Protein AF-A0A1H0AQG7-F1 (afdb_monomer)

Radius of gyration: 18.98 Å; Cα contacts (8 Å, |Δi|>4): 208; chains: 1; bounding box: 45×36×56 Å

Nearest PDB structures (foldseek):
  4mnd-assembly1_A-2  TM=4.184E-01  e=2.589E-01  Archaeoglobus fulgidus

InterPro domains:
  IPR000462 CDP-alcohol phosphatidyltransferase [PF01066] (101-184)
  IPR043130 CDP-alcohol phosphatidyltransferase, transmembrane domain [G3DSA:1.20.120.1760] (57-211)
  IPR048254 CDP-alcohol phosphatidyltransferase, conserved site [PS00379] (120-142)

Solvent-accessible surface area (backbone atoms only — not comparable to full-atom values): 11653 Å² total; per-residue (Å²): 117,59,64,63,54,49,24,53,47,28,34,51,26,44,75,43,67,70,33,72,71,24,52,52,49,41,54,52,52,52,51,54,46,24,54,49,34,29,66,76,26,55,57,28,48,48,54,54,48,53,53,40,50,49,46,42,59,73,22,68,58,76,46,56,67,58,46,50,53,53,44,52,56,55,48,55,41,42,48,35,42,71,89,52,56,58,68,56,69,36,41,52,49,35,55,48,49,41,46,39,79,45,70,52,86,55,81,58,49,55,55,52,46,53,53,50,54,56,48,26,56,48,46,21,62,75,68,68,64,74,41,66,31,46,59,52,47,42,56,49,21,49,47,53,38,52,43,50,45,31,73,75,72,44,86,50,66,67,59,31,50,50,48,43,47,39,49,49,50,60,51,51,52,40,50,52,53,13,54,75,66,16,32,78,55,80,71,83,80,61,90,85,68,50,61,43,60,56,40,51,52,52,53,37,51,51,47,50,53,53,51,54,52,56,58,60,76,74,110

Mean predicted aligned error: 4.58 Å

Structure (mmCIF, N/CA/C/O backbone):
data_AF-A0A1H0AQG7-F1
#
_entry.id   AF-A0A1H0AQG7-F1
#
loop_
_atom_site.group_PDB
_atom_site.id
_atom_site.type_symbol
_atom_site.label_atom_id
_atom_site.label_alt_id
_atom_site.label_comp_id
_atom_site.label_asym_id
_atom_site.label_entity_id
_atom_site.label_seq_id
_atom_site.pdbx_PDB_ins_code
_atom_site.Cartn_x
_atom_site.Cartn_y
_atom_site.Cartn_z
_atom_site.occupancy
_atom_site.B_iso_or_equiv
_atom_site.auth_seq_id
_atom_site.auth_comp_id
_atom_site.auth_asym_id
_atom_site.auth_atom_id
_atom_site.pdbx_PDB_model_num
ATOM 1 N N . ASP A 1 1 ? -1.814 2.442 21.689 1.00 84.69 1 ASP A N 1
ATOM 2 C CA . ASP A 1 1 ? -1.142 1.383 20.911 1.00 84.69 1 ASP A CA 1
ATOM 3 C C . ASP A 1 1 ? -2.068 0.853 19.802 1.00 84.69 1 ASP A C 1
ATOM 5 O O . ASP A 1 1 ? -3.252 0.627 20.050 1.00 84.69 1 ASP A O 1
ATOM 9 N N . SER A 1 2 ? -1.568 0.734 18.565 1.00 86.81 2 SER A N 1
ATOM 10 C CA . SER A 1 2 ? -2.299 0.188 17.406 1.00 86.81 2 SER A CA 1
ATOM 11 C C . SER A 1 2 ? -2.501 -1.331 17.504 1.00 86.81 2 SER A C 1
ATOM 13 O O . SER A 1 2 ? -3.555 -1.852 17.123 1.00 86.81 2 SER A O 1
ATOM 15 N N . ARG A 1 3 ? -1.526 -2.046 18.078 1.00 90.62 3 ARG A N 1
ATOM 16 C CA . ARG A 1 3 ? -1.562 -3.504 18.220 1.00 90.62 3 ARG A CA 1
ATOM 17 C C . ARG A 1 3 ? -2.624 -3.944 19.215 1.00 90.62 3 ARG A C 1
ATOM 19 O O . ARG A 1 3 ? -3.446 -4.792 18.878 1.00 90.62 3 ARG A O 1
ATOM 26 N N . ALA A 1 4 ? -2.643 -3.340 20.403 1.00 93.00 4 ALA A N 1
ATOM 27 C CA . ALA A 1 4 ? -3.641 -3.631 21.432 1.00 93.00 4 ALA A CA 1
ATOM 28 C C . ALA A 1 4 ? -5.077 -3.483 20.900 1.00 93.00 4 ALA A C 1
ATOM 30 O O . ALA A 1 4 ? -5.890 -4.390 21.045 1.00 93.00 4 ALA A O 1
ATOM 31 N N . ALA A 1 5 ? -5.357 -2.396 20.179 1.00 93.25 5 ALA A N 1
ATOM 32 C CA . ALA A 1 5 ? -6.675 -2.182 19.591 1.00 93.25 5 ALA A CA 1
ATOM 33 C C . ALA A 1 5 ? -7.020 -3.186 18.482 1.00 93.25 5 ALA A C 1
ATOM 35 O O . ALA A 1 5 ? -8.167 -3.598 18.352 1.00 93.25 5 ALA A O 1
ATOM 36 N N . THR A 1 6 ? -6.038 -3.598 17.676 1.00 94.06 6 THR A N 1
ATOM 37 C CA . THR A 1 6 ? -6.254 -4.648 16.669 1.00 94.06 6 THR A CA 1
ATOM 38 C C . THR A 1 6 ? -6.584 -5.982 17.340 1.00 94.06 6 THR A C 1
ATOM 40 O O . THR A 1 6 ? -7.487 -6.686 16.893 1.00 94.06 6 THR A O 1
ATOM 43 N N . ASN A 1 7 ? -5.908 -6.310 18.445 1.00 96.69 7 ASN A N 1
ATOM 44 C CA . ASN A 1 7 ? -6.215 -7.499 19.240 1.00 96.69 7 ASN A CA 1
ATOM 45 C C . ASN A 1 7 ? -7.626 -7.445 19.827 1.00 96.69 7 ASN A C 1
ATOM 47 O O . ASN A 1 7 ? -8.345 -8.428 19.713 1.00 96.69 7 ASN A O 1
ATOM 51 N N . GLU A 1 8 ? -8.042 -6.310 20.389 1.00 97.19 8 GLU A N 1
ATOM 52 C CA . GLU A 1 8 ? -9.396 -6.119 20.926 1.00 97.19 8 GLU A CA 1
ATOM 53 C C . GLU A 1 8 ? -10.473 -6.340 19.850 1.00 97.19 8 GLU A C 1
ATOM 55 O O . GLU A 1 8 ? -11.440 -7.074 20.055 1.00 97.19 8 GLU A O 1
ATOM 60 N N . LEU A 1 9 ? -10.269 -5.782 18.653 1.00 97.06 9 LEU A N 1
ATOM 61 C CA . LEU A 1 9 ? -11.187 -5.953 17.525 1.00 97.06 9 LEU A CA 1
ATOM 62 C C . LEU A 1 9 ? -11.272 -7.415 17.059 1.00 97.06 9 LEU A C 1
ATOM 64 O O . LEU A 1 9 ? -12.365 -7.917 16.787 1.00 97.06 9 LEU A O 1
ATOM 68 N N . LEU A 1 10 ? -10.133 -8.108 16.969 1.00 97.69 10 LEU A N 1
ATOM 69 C CA . LEU A 1 10 ? -10.085 -9.522 16.587 1.00 97.69 10 LEU A CA 1
ATOM 70 C C . LEU A 1 10 ? -10.678 -10.434 17.673 1.00 97.69 10 LEU A C 1
ATOM 72 O O . LEU A 1 10 ? -11.356 -11.408 17.337 1.00 97.69 10 LEU A O 1
ATOM 76 N N . ALA A 1 11 ? -10.479 -10.107 18.951 1.00 97.75 11 ALA A N 1
ATOM 77 C CA . ALA A 1 11 ? -11.072 -10.822 20.074 1.00 97.75 11 ALA A CA 1
ATOM 78 C C . ALA A 1 11 ? -12.600 -10.713 20.028 1.00 97.75 11 ALA A C 1
ATOM 80 O O . ALA A 1 11 ? -13.280 -11.737 20.013 1.00 97.75 11 ALA A O 1
ATOM 81 N N . GLY A 1 12 ? -13.140 -9.504 19.838 1.00 97.44 12 GLY A N 1
ATOM 82 C CA . GLY A 1 12 ? -14.583 -9.294 19.687 1.00 97.44 12 GLY A CA 1
ATOM 83 C C . GLY A 1 12 ? -15.186 -10.003 18.464 1.00 97.44 12 GLY A C 1
ATOM 84 O O . GLY A 1 12 ? -16.331 -10.470 18.505 1.00 97.44 12 GLY A O 1
ATOM 85 N N . LEU A 1 13 ? -14.425 -10.140 17.369 1.00 97.00 13 LEU A N 1
ATOM 86 C CA . LEU A 1 13 ? -14.844 -10.931 16.206 1.00 97.00 13 LEU A CA 1
ATOM 87 C C . LEU A 1 13 ? -14.933 -12.432 16.540 1.00 97.00 13 LEU A C 1
ATOM 89 O O . LEU A 1 13 ? -15.908 -13.090 16.159 1.00 97.00 13 LEU A O 1
ATOM 93 N N . ARG A 1 14 ? -13.947 -12.953 17.281 1.00 97.56 14 ARG A N 1
ATOM 94 C CA . ARG A 1 14 ? -13.893 -14.345 17.750 1.00 97.56 14 ARG A CA 1
ATOM 95 C C . ARG A 1 14 ? -14.989 -14.655 18.774 1.00 97.56 14 ARG A C 1
ATOM 97 O O . ARG A 1 14 ? -15.676 -15.662 18.631 1.00 97.56 14 ARG A O 1
ATOM 104 N N . GLU A 1 15 ? -15.212 -13.787 19.756 1.00 97.56 15 GLU A N 1
ATOM 105 C CA . GLU A 1 15 ? -16.301 -13.901 20.742 1.00 97.56 15 GLU A CA 1
ATOM 106 C C . GLU A 1 15 ? -17.677 -13.917 20.070 1.00 97.56 15 GLU A C 1
ATOM 108 O O . GLU A 1 15 ? -18.552 -14.711 20.412 1.00 97.56 15 GLU A O 1
ATOM 113 N N . GLY A 1 16 ? -17.847 -13.095 19.030 1.00 97.00 16 GLY A N 1
ATOM 114 C CA . GLY A 1 16 ? -19.031 -13.090 18.176 1.00 97.00 16 GLY A CA 1
ATOM 115 C C . GLY A 1 16 ? -19.186 -14.327 17.285 1.00 97.00 16 GLY A C 1
ATOM 116 O O . GLY A 1 16 ? -20.095 -14.347 16.449 1.00 97.00 16 GLY A O 1
ATOM 117 N N . ARG A 1 17 ? -18.310 -15.331 17.434 1.00 96.75 17 ARG A N 1
ATOM 118 C CA . ARG A 1 17 ? -18.251 -16.580 16.665 1.00 96.75 17 ARG A CA 1
ATOM 119 C C . ARG A 1 17 ? -18.346 -16.349 15.158 1.00 96.75 17 ARG A C 1
ATOM 121 O O . ARG A 1 17 ? -19.083 -17.057 14.475 1.00 96.75 17 ARG A O 1
ATOM 128 N N . TRP A 1 18 ? -17.655 -15.326 14.649 1.00 95.56 18 TRP A N 1
ATOM 129 C CA . TRP A 1 18 ? -17.588 -15.008 13.213 1.00 95.56 18 TRP A CA 1
ATOM 130 C C . TRP A 1 18 ? -18.957 -14.783 12.546 1.00 95.56 18 TRP A C 1
ATOM 132 O O . TRP A 1 18 ? -19.074 -14.811 11.322 1.00 95.56 18 TRP A O 1
ATOM 142 N N . ARG A 1 19 ? -20.011 -14.527 13.334 1.00 97.38 19 ARG A N 1
ATOM 143 C CA . ARG A 1 19 ? -21.359 -14.271 12.814 1.00 97.38 19 ARG A CA 1
ATOM 144 C C . ARG A 1 19 ? -21.362 -12.991 11.965 1.00 97.38 19 ARG A C 1
ATOM 146 O O . ARG A 1 19 ? -20.629 -12.054 12.292 1.00 97.38 19 ARG A O 1
ATOM 153 N N . PRO A 1 20 ? -22.252 -12.852 10.963 1.00 98.06 20 PRO A N 1
ATOM 154 C CA . PRO A 1 20 ? -22.327 -11.645 10.128 1.00 98.06 20 PRO A CA 1
ATOM 155 C C . PRO A 1 20 ? -22.449 -10.336 10.928 1.00 98.06 20 PRO A C 1
ATOM 157 O O . PRO A 1 20 ? -21.842 -9.320 10.593 1.00 98.06 20 PRO A O 1
ATOM 160 N N . ARG A 1 21 ? -23.170 -10.360 12.060 1.00 97.94 21 ARG A N 1
ATOM 161 C CA . ARG A 1 21 ? -23.266 -9.211 12.979 1.00 97.94 21 ARG A CA 1
ATOM 162 C C . ARG A 1 21 ? -21.924 -8.844 13.626 1.00 97.94 21 ARG A C 1
ATOM 164 O O . ARG A 1 21 ? -21.669 -7.661 13.842 1.00 97.94 21 ARG A O 1
ATOM 171 N N . ALA A 1 22 ? -21.080 -9.825 13.948 1.00 97.25 22 ALA A N 1
ATOM 172 C CA . ALA A 1 22 ? -19.745 -9.594 14.495 1.00 97.25 22 ALA A CA 1
ATOM 173 C C . ALA A 1 22 ? -18.826 -8.962 13.443 1.00 97.25 22 ALA A C 1
ATOM 175 O O . ALA A 1 22 ? -18.185 -7.960 13.740 1.00 97.25 22 ALA A O 1
ATOM 176 N N . TRP A 1 23 ? -18.874 -9.449 12.199 1.00 97.75 23 TRP A N 1
ATOM 177 C CA . TRP A 1 23 ? -18.183 -8.832 11.063 1.00 97.75 23 TRP A CA 1
ATOM 178 C C . TRP A 1 23 ? -18.608 -7.386 10.827 1.00 97.75 23 TRP A C 1
ATOM 180 O O . TRP A 1 23 ? -17.760 -6.505 10.723 1.00 97.75 23 TRP A O 1
ATOM 190 N N . ARG A 1 24 ? -19.916 -7.103 10.820 1.00 98.12 24 ARG A N 1
ATOM 191 C CA . ARG A 1 24 ? -20.416 -5.728 10.681 1.00 98.12 24 ARG A CA 1
ATOM 192 C C . ARG A 1 24 ? -19.880 -4.815 11.786 1.00 98.12 24 ARG A C 1
ATOM 194 O O . ARG A 1 24 ? -19.440 -3.709 11.493 1.00 98.12 24 ARG A O 1
ATOM 201 N N . ARG A 1 25 ? -19.903 -5.265 13.049 1.00 97.69 25 ARG A N 1
ATOM 202 C CA . ARG A 1 25 ? -19.334 -4.502 14.175 1.00 97.69 25 ARG A CA 1
ATOM 203 C C . ARG A 1 25 ? -17.837 -4.279 13.987 1.00 97.69 25 ARG A C 1
ATOM 205 O O . ARG A 1 25 ? -17.398 -3.141 14.087 1.00 97.69 25 ARG A O 1
ATOM 212 N N . PHE A 1 26 ? -17.089 -5.331 13.660 1.00 96.81 26 PHE A N 1
ATOM 213 C CA . PHE A 1 26 ? -15.658 -5.256 13.381 1.00 96.81 26 PHE A CA 1
ATOM 214 C C . PHE A 1 26 ? -15.353 -4.188 12.322 1.00 96.81 26 PHE A C 1
ATOM 216 O O . PHE A 1 26 ? -14.586 -3.273 12.602 1.00 96.81 26 PHE A O 1
ATOM 223 N N . LEU A 1 27 ? -16.025 -4.235 11.165 1.00 96.81 27 LEU A N 1
ATOM 224 C CA . LEU A 1 27 ? -15.844 -3.274 10.069 1.00 96.81 27 LEU A CA 1
ATOM 225 C C . LEU A 1 27 ? -16.204 -1.836 10.464 1.00 96.81 27 LEU A C 1
ATOM 227 O O . LEU A 1 27 ? -15.504 -0.891 10.099 1.00 96.81 27 LEU A O 1
ATOM 231 N N . LEU A 1 28 ? -17.285 -1.644 11.222 1.00 97.44 28 LEU A N 1
ATOM 232 C CA . LEU A 1 28 ? -17.671 -0.317 11.704 1.00 97.44 28 LEU A CA 1
ATOM 233 C C . LEU A 1 28 ? -16.646 0.239 12.695 1.00 97.44 28 LEU A C 1
ATOM 235 O O . LEU A 1 28 ? -16.284 1.413 12.603 1.00 97.44 28 LEU A O 1
ATOM 239 N N . HIS A 1 29 ? -16.164 -0.580 13.630 1.00 97.12 29 HIS A N 1
ATOM 240 C CA . HIS A 1 29 ? -15.186 -0.150 14.625 1.00 97.12 29 HIS A CA 1
ATOM 241 C C . HIS A 1 29 ? -13.813 0.120 14.006 1.00 97.12 29 HIS A C 1
ATOM 243 O O . HIS A 1 29 ? -13.220 1.152 14.323 1.00 97.12 29 HIS A O 1
ATOM 249 N N . THR A 1 30 ? -13.332 -0.727 13.088 1.00 95.25 30 THR A N 1
ATOM 250 C CA . THR A 1 30 ? -12.081 -0.475 12.352 1.00 95.25 30 THR A CA 1
ATOM 251 C C . THR A 1 30 ? -12.180 0.814 11.544 1.00 95.25 30 THR A C 1
ATOM 253 O O . THR A 1 30 ? -11.320 1.679 11.681 1.00 95.25 30 THR A O 1
ATOM 256 N N . THR A 1 31 ? -13.269 1.010 10.793 1.00 94.88 31 THR A N 1
ATOM 257 C CA . THR A 1 31 ? -13.481 2.219 9.978 1.00 94.88 31 THR A CA 1
ATOM 258 C C . THR A 1 31 ? -13.534 3.479 10.840 1.00 94.88 31 THR A C 1
ATOM 260 O O . THR A 1 31 ? -12.802 4.436 10.586 1.00 94.88 31 THR A O 1
ATOM 263 N N . ARG A 1 32 ? -14.355 3.486 11.901 1.00 96.62 32 ARG A N 1
ATOM 264 C CA . ARG A 1 32 ? -14.450 4.623 12.834 1.00 96.62 32 ARG A CA 1
ATOM 265 C C . ARG A 1 32 ? -13.101 4.937 13.466 1.00 96.62 32 ARG A C 1
ATOM 267 O O . ARG A 1 32 ? -12.735 6.106 13.569 1.00 96.62 32 ARG A O 1
ATOM 274 N N . ARG A 1 33 ? -12.348 3.905 13.852 1.00 95.19 33 ARG A N 1
ATOM 275 C CA . ARG A 1 33 ? -11.009 4.064 14.414 1.00 95.19 33 ARG A CA 1
ATOM 276 C C . ARG A 1 33 ? -10.045 4.666 13.397 1.00 95.19 33 ARG A C 1
ATOM 278 O O . ARG A 1 33 ? -9.376 5.629 13.750 1.00 95.19 33 ARG A O 1
ATOM 285 N N . SER A 1 34 ? -9.985 4.165 12.164 1.00 93.75 34 SER A N 1
ATOM 286 C CA . SER A 1 34 ? -9.127 4.731 11.113 1.00 93.75 34 SER A CA 1
ATOM 287 C C . SER A 1 34 ? -9.455 6.202 10.850 1.00 93.75 34 SER A C 1
ATOM 289 O O . SER A 1 34 ? -8.547 7.029 10.831 1.00 93.75 34 SER A O 1
ATOM 291 N N . VAL A 1 35 ? -10.742 6.560 10.760 1.00 95.56 35 VAL A N 1
ATOM 292 C CA . VAL A 1 35 ? -11.180 7.961 10.609 1.00 95.56 35 VAL A CA 1
ATOM 293 C C . VAL A 1 35 ? -10.745 8.813 11.802 1.00 95.56 35 VAL A C 1
ATOM 295 O O . VAL A 1 35 ? -10.202 9.901 11.623 1.00 95.56 35 VAL A O 1
ATOM 298 N N . HIS A 1 36 ? -10.947 8.326 13.026 1.00 95.44 36 HIS A N 1
ATOM 299 C CA . HIS A 1 36 ? -10.529 9.038 14.229 1.00 95.44 36 HIS A CA 1
ATOM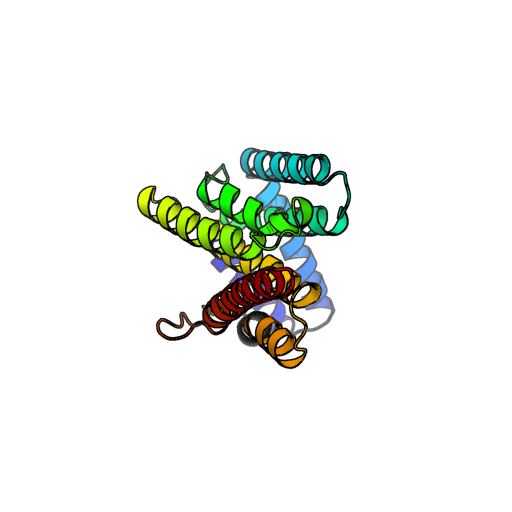 300 C C . HIS A 1 36 ? -9.004 9.233 14.276 1.00 95.44 36 HIS A C 1
ATOM 302 O O . HIS A 1 36 ? -8.532 10.339 14.521 1.00 95.44 36 HIS A O 1
ATOM 308 N N . GLN A 1 37 ? -8.222 8.197 13.961 1.00 94.38 37 GLN A N 1
ATOM 309 C CA . GLN A 1 37 ? -6.759 8.269 13.933 1.00 94.38 37 GLN A CA 1
ATOM 310 C C . GLN A 1 37 ? -6.226 9.211 12.847 1.00 94.38 37 GLN A C 1
ATOM 312 O O . GLN A 1 37 ? -5.215 9.876 13.080 1.00 94.38 37 GLN A O 1
ATOM 317 N N . ALA A 1 38 ? -6.902 9.297 11.698 1.00 94.06 38 ALA A N 1
ATOM 318 C CA . ALA A 1 38 ? -6.590 10.273 10.660 1.00 94.06 38 ALA A CA 1
ATOM 319 C C . ALA A 1 38 ? -6.868 11.709 11.136 1.00 94.06 38 ALA A C 1
ATOM 321 O O . ALA A 1 38 ? -6.028 12.589 10.960 1.00 94.06 38 ALA A O 1
ATOM 322 N N . ARG A 1 39 ? -7.997 11.941 11.822 1.00 95.50 39 ARG A N 1
ATOM 323 C CA . ARG A 1 39 ? -8.345 13.253 12.403 1.00 95.50 39 ARG A CA 1
ATOM 324 C C . ARG A 1 39 ? -7.365 13.713 13.481 1.00 95.50 39 ARG A C 1
ATOM 326 O O . ARG A 1 39 ? -7.081 14.900 13.564 1.00 95.50 39 ARG A O 1
ATOM 333 N N . LEU A 1 40 ? -6.817 12.789 14.271 1.00 95.19 40 LEU A N 1
ATOM 334 C CA . LEU A 1 40 ? -5.779 13.094 15.265 1.00 95.19 40 LEU A CA 1
ATOM 335 C C . LEU A 1 40 ? -4.423 13.469 14.640 1.00 95.19 40 LEU A C 1
ATOM 337 O O . LEU A 1 40 ? -3.534 13.937 15.348 1.00 95.19 40 LEU A O 1
ATOM 341 N N . ARG A 1 41 ? -4.237 13.260 13.329 1.00 95.50 41 ARG A N 1
ATOM 342 C CA . ARG A 1 41 ? -2.981 13.525 12.609 1.00 95.50 41 ARG A CA 1
ATOM 343 C C . ARG A 1 41 ? -3.225 14.400 11.378 1.00 95.50 41 ARG A C 1
ATOM 345 O O . ARG A 1 41 ? -2.927 13.976 10.260 1.00 95.50 41 ARG A O 1
ATOM 352 N N . PRO A 1 42 ? -3.729 15.635 11.563 1.00 96.88 42 PRO A N 1
ATOM 353 C CA . PRO A 1 42 ? -4.115 16.497 10.448 1.00 96.88 42 PRO A CA 1
ATOM 354 C C . PRO A 1 42 ? -2.932 16.812 9.526 1.00 96.88 42 PRO A C 1
ATOM 356 O O . PRO A 1 42 ? -3.096 16.833 8.311 1.00 96.88 42 PRO A O 1
ATOM 359 N N . ARG A 1 43 ? -1.724 16.975 10.087 1.00 97.38 43 ARG A N 1
ATOM 360 C CA . ARG A 1 43 ? -0.507 17.225 9.306 1.00 97.38 43 ARG A CA 1
ATOM 361 C C . ARG A 1 43 ? -0.142 16.041 8.406 1.00 97.38 43 ARG A C 1
ATOM 363 O O . ARG A 1 43 ? -0.017 16.234 7.205 1.00 97.38 43 ARG A O 1
ATOM 370 N N . ALA A 1 44 ? -0.024 14.827 8.944 1.00 96.44 44 ALA A N 1
ATOM 371 C CA . ALA A 1 44 ? 0.259 13.646 8.125 1.00 96.44 44 ALA A CA 1
ATOM 372 C C . ALA A 1 44 ? -0.841 13.385 7.079 1.00 96.44 44 ALA A C 1
ATOM 374 O O . ALA A 1 44 ? -0.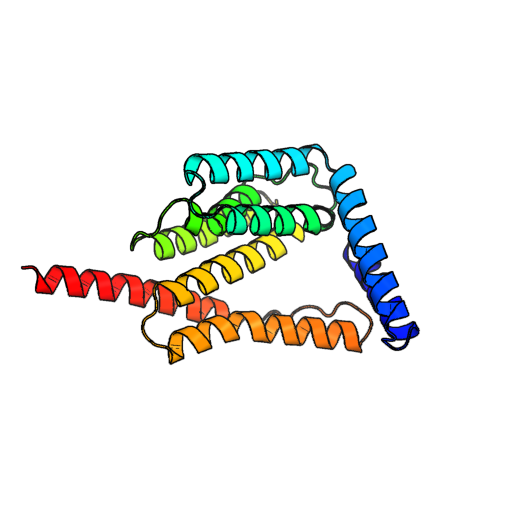536 13.044 5.940 1.00 96.44 44 ALA A O 1
ATOM 375 N N . LEU A 1 45 ? -2.117 13.593 7.429 1.00 97.38 45 LEU A N 1
ATOM 376 C CA . LEU A 1 45 ? -3.227 13.493 6.478 1.00 97.38 45 LEU A CA 1
ATOM 377 C C . LEU A 1 45 ? -3.092 14.507 5.330 1.00 97.38 45 LEU A C 1
ATOM 379 O O . LEU A 1 45 ? -3.290 14.141 4.169 1.00 97.38 45 LEU A O 1
ATOM 383 N N . ALA A 1 46 ? -2.732 15.755 5.640 1.00 97.50 46 ALA A N 1
ATOM 384 C CA . ALA A 1 46 ? -2.469 16.785 4.640 1.00 97.50 46 ALA A CA 1
ATOM 385 C C . ALA A 1 46 ? -1.276 16.410 3.750 1.00 97.50 46 ALA A C 1
ATOM 387 O O . ALA A 1 46 ? -1.403 16.458 2.531 1.00 97.50 46 ALA A O 1
ATOM 388 N N . GLU A 1 47 ? -0.162 15.953 4.331 1.00 97.56 47 GLU A N 1
ATOM 389 C CA . GLU A 1 47 ? 1.025 15.498 3.591 1.00 97.56 47 GLU A CA 1
ATOM 390 C C . GLU A 1 47 ? 0.686 14.346 2.622 1.00 97.56 47 GLU A C 1
ATOM 392 O O . GLU A 1 47 ? 1.016 14.430 1.438 1.00 97.56 47 GLU A O 1
ATOM 397 N N . ILE A 1 48 ? -0.044 13.311 3.073 1.00 96.69 48 ILE A N 1
ATOM 398 C CA . ILE A 1 48 ? -0.511 12.208 2.206 1.00 96.69 48 ILE A CA 1
ATOM 399 C C . ILE A 1 48 ? -1.397 12.746 1.081 1.00 96.69 48 ILE A C 1
ATOM 401 O O . ILE A 1 48 ? -1.262 12.327 -0.069 1.00 96.69 48 ILE A O 1
ATOM 405 N N . THR A 1 49 ? -2.329 13.639 1.408 1.00 97.38 49 THR A N 1
ATOM 406 C CA . THR A 1 49 ? -3.308 14.153 0.445 1.00 97.38 49 THR A CA 1
ATOM 407 C C . THR A 1 49 ? -2.626 14.992 -0.626 1.00 97.38 49 THR A C 1
ATOM 409 O O . THR A 1 49 ? -2.820 14.723 -1.808 1.00 97.38 49 THR A O 1
ATOM 412 N N . VAL A 1 50 ? -1.765 15.937 -0.237 1.00 97.44 50 VAL A N 1
ATOM 413 C CA . VAL A 1 50 ? -0.972 16.751 -1.168 1.00 97.44 50 VAL A CA 1
ATOM 414 C C . VAL A 1 50 ? -0.126 15.859 -2.070 1.00 97.44 50 VAL A C 1
ATOM 416 O O . VAL A 1 50 ? -0.156 16.026 -3.286 1.00 97.44 50 VAL A O 1
ATOM 419 N N . LEU A 1 51 ? 0.558 14.860 -1.506 1.00 96.12 51 LEU A N 1
ATOM 420 C CA . LEU A 1 51 ? 1.373 13.928 -2.282 1.00 96.12 51 LEU A CA 1
ATOM 421 C C . LEU A 1 51 ? 0.552 13.193 -3.359 1.00 96.12 51 LEU A C 1
ATOM 423 O O . LEU A 1 51 ? 0.966 13.112 -4.514 1.00 96.12 51 LEU A O 1
ATOM 427 N N . HIS A 1 52 ? -0.640 12.698 -3.018 1.00 95.75 52 HIS A N 1
ATOM 428 C CA . HIS A 1 52 ? -1.495 12.000 -3.983 1.00 95.75 52 HIS A CA 1
ATOM 429 C C . HIS A 1 52 ? -2.145 12.946 -5.000 1.00 95.75 52 HIS A C 1
ATOM 431 O O . HIS A 1 52 ? -2.325 12.551 -6.152 1.00 95.75 52 HIS A O 1
ATOM 437 N N . LEU A 1 53 ? -2.442 14.195 -4.631 1.00 95.62 53 LEU A N 1
ATOM 438 C CA . LEU A 1 53 ? -2.878 15.221 -5.583 1.00 95.62 53 LEU A CA 1
ATOM 439 C C . LEU A 1 53 ? -1.777 15.537 -6.603 1.00 95.62 53 LEU A C 1
ATOM 441 O O . LEU A 1 53 ? -2.061 15.611 -7.798 1.00 95.62 53 LEU A O 1
ATOM 445 N N . VAL A 1 54 ? -0.518 15.630 -6.160 1.00 95.31 54 VAL A N 1
ATOM 446 C CA . VAL A 1 54 ? 0.640 15.774 -7.055 1.00 95.31 54 VAL A CA 1
ATOM 447 C C . VAL A 1 54 ? 0.730 14.587 -8.015 1.00 95.31 54 VAL A C 1
ATOM 449 O O . VAL A 1 54 ? 0.889 14.800 -9.214 1.00 95.31 54 VAL A O 1
ATOM 452 N N . PHE A 1 55 ? 0.552 13.344 -7.547 1.00 93.56 55 PHE A N 1
ATOM 453 C CA . PHE A 1 55 ? 0.530 12.179 -8.445 1.00 93.56 55 PHE A CA 1
ATOM 454 C C . PHE A 1 55 ? -0.645 12.182 -9.420 1.00 93.56 55 PHE A C 1
ATOM 456 O O . PHE A 1 55 ? -0.461 11.817 -10.582 1.00 93.56 55 PHE A O 1
ATOM 463 N N . ALA A 1 56 ? -1.833 12.599 -8.983 1.00 91.94 56 ALA A N 1
ATOM 464 C CA . ALA A 1 56 ? -2.995 12.713 -9.858 1.00 91.94 56 ALA A CA 1
ATOM 465 C C . ALA A 1 56 ? -2.746 13.728 -10.989 1.00 91.94 56 ALA A C 1
ATOM 467 O O . ALA A 1 56 ? -3.015 13.422 -12.155 1.00 91.94 56 ALA A O 1
ATOM 468 N N . ALA A 1 57 ? -2.175 14.890 -10.651 1.00 92.75 57 ALA A N 1
ATOM 469 C CA . ALA A 1 57 ? -1.835 15.946 -11.600 1.00 92.75 57 ALA A CA 1
ATOM 470 C C . ALA A 1 57 ? -0.690 15.532 -12.543 1.00 92.75 57 ALA A C 1
ATOM 472 O O . ALA A 1 57 ? -0.834 15.597 -13.765 1.00 92.75 57 ALA A O 1
ATOM 473 N N . ALA A 1 58 ? 0.425 15.036 -11.998 1.00 91.62 58 ALA A N 1
ATOM 474 C CA . ALA A 1 58 ? 1.596 14.621 -12.773 1.00 91.62 58 ALA A CA 1
ATOM 475 C C . ALA A 1 58 ? 1.291 13.434 -13.700 1.00 91.62 58 ALA A C 1
ATOM 477 O O . ALA A 1 58 ? 1.722 13.408 -14.853 1.00 91.62 58 ALA A O 1
ATOM 478 N N . GLY A 1 59 ? 0.483 12.479 -13.232 1.00 86.62 59 GLY A N 1
ATOM 479 C CA . GLY A 1 59 ? 0.007 11.350 -14.028 1.00 86.62 59 GLY A CA 1
ATOM 480 C C . GLY A 1 59 ? -1.047 11.722 -15.075 1.00 86.62 59 GLY A C 1
ATOM 481 O O . GLY A 1 59 ? -1.532 10.827 -15.771 1.00 86.62 59 GLY A O 1
ATOM 482 N N . ARG A 1 60 ? -1.427 13.007 -15.187 1.00 85.19 60 ARG A N 1
ATOM 483 C CA . ARG A 1 60 ? -2.475 13.532 -16.082 1.00 85.19 60 ARG A CA 1
ATOM 484 C C . ARG A 1 60 ? -3.755 12.691 -16.038 1.00 85.19 60 ARG A C 1
ATOM 486 O O . ARG A 1 60 ? -4.312 12.354 -17.078 1.00 85.19 60 ARG A O 1
ATOM 493 N N . HIS A 1 61 ? -4.161 12.264 -14.842 1.00 72.12 61 HIS A N 1
ATOM 494 C CA . HIS A 1 61 ? -5.329 11.402 -14.619 1.00 72.12 61 HIS A CA 1
ATOM 495 C C . HIS A 1 61 ? -5.343 10.075 -15.398 1.00 72.12 61 HIS A C 1
ATOM 497 O O . HIS A 1 61 ? -6.400 9.471 -15.540 1.00 72.12 61 HIS A O 1
ATOM 503 N N . LYS A 1 62 ? -4.200 9.552 -15.867 1.00 80.19 62 LYS A N 1
ATOM 504 C CA . LYS A 1 62 ? -4.168 8.273 -16.605 1.00 80.19 62 LYS A CA 1
ATOM 505 C C . LYS A 1 62 ? -4.685 7.091 -15.781 1.00 80.19 62 LYS A C 1
ATOM 507 O O . LYS A 1 62 ? -5.114 6.090 -16.347 1.00 80.19 62 LYS A O 1
ATOM 512 N N . ARG A 1 63 ? -4.575 7.166 -14.448 1.00 85.75 63 ARG A N 1
ATOM 513 C CA . ARG A 1 63 ? -4.890 6.070 -13.513 1.00 85.75 63 ARG A CA 1
ATOM 514 C C . ARG A 1 63 ? -5.498 6.584 -12.204 1.00 85.75 63 ARG A C 1
ATOM 516 O O . ARG A 1 63 ? -4.908 6.384 -11.142 1.00 85.75 63 ARG A O 1
ATOM 523 N N . PRO A 1 64 ? -6.675 7.229 -12.251 1.00 88.00 64 PRO A N 1
ATOM 524 C CA . PRO A 1 64 ? -7.244 7.895 -11.083 1.00 88.00 64 PRO A CA 1
ATOM 525 C C . PRO A 1 64 ? -7.579 6.885 -9.980 1.00 88.00 64 PRO A C 1
ATOM 527 O O . PRO A 1 64 ? -7.314 7.134 -8.809 1.00 88.00 64 PRO A O 1
ATOM 530 N N . VAL A 1 65 ? -8.056 5.695 -10.363 1.00 90.88 65 VAL A N 1
ATOM 531 C CA . VAL A 1 65 ? -8.368 4.605 -9.430 1.00 90.88 65 VAL A CA 1
ATOM 532 C C . VAL A 1 65 ? -7.130 4.158 -8.647 1.00 90.88 65 VAL A C 1
ATOM 534 O O . VAL A 1 65 ? -7.227 3.942 -7.445 1.00 90.88 65 VAL A O 1
ATOM 537 N N . TRP A 1 66 ? -5.953 4.073 -9.283 1.00 90.56 66 TRP A N 1
ATOM 538 C CA . TRP A 1 66 ? -4.712 3.686 -8.598 1.00 90.56 66 TRP A CA 1
ATOM 539 C C . TRP A 1 66 ? -4.329 4.695 -7.518 1.00 90.56 66 TRP A C 1
ATOM 541 O O . TRP A 1 66 ? -4.064 4.319 -6.379 1.00 90.56 66 TRP A O 1
ATOM 551 N N . THR A 1 67 ? -4.348 5.983 -7.867 1.00 91.69 67 THR A N 1
ATOM 552 C CA . THR A 1 67 ? -4.028 7.063 -6.931 1.00 91.69 67 THR A CA 1
ATOM 553 C C . THR A 1 67 ? -5.018 7.105 -5.770 1.00 91.69 67 THR A C 1
ATOM 555 O O . THR A 1 67 ? -4.596 7.251 -4.627 1.00 91.69 67 THR A O 1
ATOM 558 N N . VAL A 1 68 ? -6.316 6.910 -6.032 1.00 93.56 68 VAL A N 1
ATOM 559 C CA . VAL A 1 68 ? -7.344 6.849 -4.980 1.00 93.56 68 VAL A CA 1
ATOM 560 C C . VAL A 1 68 ? -7.127 5.648 -4.062 1.00 93.56 68 VAL A C 1
ATOM 562 O O . VAL A 1 68 ? -7.143 5.814 -2.846 1.00 93.56 68 VAL A O 1
ATOM 565 N N . LEU A 1 69 ? -6.874 4.453 -4.605 1.00 92.12 69 LEU A N 1
ATOM 566 C CA . LEU A 1 69 ? -6.620 3.259 -3.792 1.00 92.12 69 LEU A CA 1
ATOM 567 C C . LEU A 1 69 ? -5.348 3.404 -2.948 1.00 92.12 69 LEU A C 1
ATOM 569 O O . LEU A 1 69 ? -5.372 3.095 -1.758 1.00 92.12 69 LEU A O 1
ATOM 573 N N . SER A 1 70 ? -4.266 3.929 -3.531 1.00 93.19 70 SER A N 1
ATOM 574 C CA . SER A 1 70 ? -3.031 4.248 -2.804 1.00 93.19 70 SER A CA 1
ATOM 575 C C . SER A 1 70 ? -3.291 5.253 -1.677 1.00 93.19 70 SER A C 1
ATOM 577 O O . SER A 1 70 ? -2.851 5.042 -0.546 1.00 93.19 70 SER A O 1
ATOM 579 N N . TRP A 1 71 ? -4.061 6.311 -1.951 1.00 95.75 71 TRP A N 1
ATOM 580 C CA . TRP A 1 71 ? -4.426 7.316 -0.953 1.00 95.75 71 TRP A CA 1
ATOM 581 C C . TRP A 1 71 ? -5.255 6.705 0.181 1.00 95.75 71 TRP A C 1
ATOM 583 O O . TRP A 1 71 ? -4.934 6.903 1.353 1.00 95.75 71 TRP A O 1
ATOM 593 N N . MET A 1 72 ? -6.275 5.905 -0.146 1.00 95.00 72 MET A N 1
ATOM 594 C CA . MET A 1 72 ? -7.112 5.223 0.845 1.00 95.00 72 MET A CA 1
ATOM 595 C C . MET A 1 72 ? -6.283 4.292 1.732 1.00 95.00 72 MET A C 1
ATOM 597 O O . MET A 1 72 ? -6.449 4.302 2.954 1.00 95.00 72 MET A O 1
ATOM 601 N N . LEU A 1 73 ? -5.369 3.513 1.146 1.00 92.75 73 LEU A N 1
ATOM 602 C CA . LEU A 1 73 ? -4.463 2.646 1.899 1.00 92.75 73 LEU A CA 1
ATOM 603 C C . LEU A 1 73 ? -3.570 3.461 2.839 1.00 92.75 73 LEU A C 1
ATOM 605 O O . LEU A 1 73 ? -3.487 3.132 4.018 1.00 92.75 73 LEU A O 1
ATOM 609 N N . ALA A 1 74 ? -2.969 4.554 2.373 1.00 94.50 74 ALA A N 1
ATOM 610 C CA . ALA A 1 74 ? -2.119 5.398 3.210 1.00 94.50 74 ALA A CA 1
ATOM 611 C C . ALA A 1 74 ? -2.905 6.035 4.378 1.00 94.50 74 ALA A C 1
ATOM 613 O O . ALA A 1 74 ? -2.506 5.935 5.540 1.00 94.50 74 ALA A O 1
ATOM 614 N N . VAL A 1 75 ? -4.074 6.628 4.102 1.00 96.12 75 VAL A N 1
ATOM 615 C CA . VAL A 1 75 ? -4.894 7.315 5.117 1.00 96.12 75 VAL A CA 1
ATOM 616 C C . VAL A 1 75 ? -5.450 6.351 6.166 1.00 96.12 75 VAL A C 1
ATOM 618 O O . VAL A 1 75 ? -5.427 6.657 7.359 1.00 96.12 75 VAL A O 1
ATOM 621 N N . THR A 1 76 ? -5.919 5.169 5.759 1.00 94.00 76 THR A N 1
A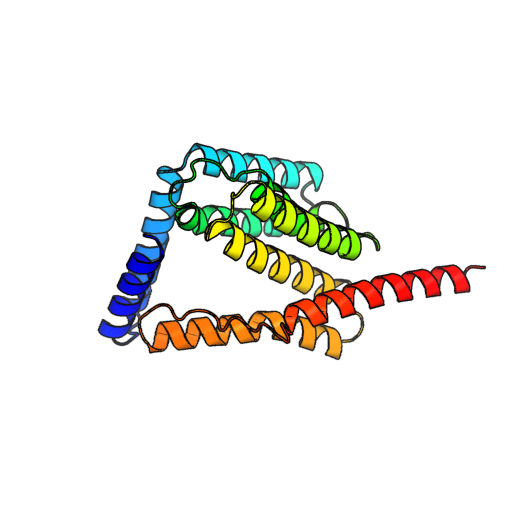TOM 622 C CA . THR A 1 76 ? -6.500 4.178 6.689 1.00 94.00 76 THR A CA 1
ATOM 623 C C . THR A 1 76 ? -5.489 3.625 7.694 1.00 94.00 76 THR A C 1
ATOM 625 O O . THR A 1 76 ? -5.888 3.181 8.775 1.00 94.00 76 THR A O 1
ATOM 628 N N . HIS A 1 77 ? -4.196 3.726 7.379 1.00 93.56 77 HIS A N 1
ATOM 629 C CA . HIS A 1 77 ? -3.083 3.235 8.183 1.00 93.56 77 HIS A CA 1
ATOM 630 C C . HIS A 1 77 ? -2.426 4.303 9.071 1.00 93.56 77 HIS A C 1
ATOM 632 O O . HIS A 1 77 ? -1.569 3.955 9.881 1.00 93.56 77 HIS A O 1
ATOM 638 N N . LEU A 1 78 ? -2.860 5.572 9.024 1.00 94.44 78 LEU A N 1
ATOM 639 C CA . LEU A 1 78 ? -2.289 6.676 9.822 1.00 94.44 78 LEU A CA 1
ATOM 640 C C . LEU A 1 78 ? -2.212 6.400 11.335 1.00 94.44 78 LEU A C 1
ATOM 642 O O . LEU A 1 78 ? -1.355 6.952 12.022 1.00 94.44 78 LEU A O 1
ATOM 646 N N . GLY A 1 79 ? -3.064 5.520 11.870 1.00 91.19 79 GLY A N 1
ATOM 647 C CA . GLY A 1 79 ? -2.995 5.086 13.271 1.00 91.19 79 GLY A CA 1
ATOM 648 C C . GLY A 1 79 ? -1.681 4.397 13.665 1.00 91.19 79 GLY A C 1
ATOM 649 O O . GLY A 1 79 ? -1.363 4.343 14.851 1.00 91.19 79 GLY A O 1
ATOM 650 N N . MET A 1 80 ? -0.904 3.911 12.693 1.00 93.00 80 MET A N 1
ATOM 651 C CA . MET A 1 80 ? 0.395 3.261 12.900 1.00 93.00 80 MET A CA 1
ATOM 652 C C . MET A 1 80 ? 1.580 4.233 12.927 1.00 93.00 80 MET A C 1
ATOM 654 O O . MET A 1 80 ? 2.711 3.796 13.125 1.00 93.00 80 MET A O 1
ATOM 658 N N . LEU A 1 81 ? 1.352 5.539 12.737 1.00 91.50 81 LEU A N 1
ATOM 659 C CA . LEU A 1 81 ? 2.399 6.552 12.933 1.00 91.50 81 LEU A CA 1
ATOM 660 C C . LEU A 1 81 ? 2.768 6.723 14.414 1.00 91.50 81 LEU A C 1
ATOM 662 O O . LEU A 1 81 ? 3.777 7.351 14.730 1.00 91.50 81 LEU A O 1
ATOM 666 N N . GLU A 1 82 ? 1.963 6.157 15.320 1.00 89.44 82 GLU A N 1
ATOM 667 C CA . GLU A 1 82 ? 2.155 6.235 16.768 1.00 89.44 82 GLU A CA 1
ATOM 668 C C . GLU A 1 82 ? 2.290 7.696 17.220 1.00 89.44 82 GLU A C 1
ATOM 670 O O . GLU A 1 82 ? 1.321 8.451 17.102 1.00 89.44 82 GLU A O 1
ATOM 675 N N . HIS A 1 83 ? 3.468 8.095 17.699 1.00 89.81 83 HIS A N 1
ATOM 676 C CA . HIS A 1 83 ? 3.765 9.434 18.208 1.00 89.81 83 HIS A CA 1
ATOM 677 C C . HIS A 1 83 ? 4.129 10.445 17.105 1.00 89.81 83 HIS A C 1
ATOM 679 O O . HIS A 1 83 ? 4.180 11.648 17.362 1.00 89.81 83 HIS A O 1
ATOM 685 N N . HIS A 1 84 ? 4.354 9.990 15.869 1.00 90.38 84 HIS A N 1
ATOM 686 C CA . HIS A 1 84 ? 4.758 10.851 14.761 1.00 90.38 84 HIS A CA 1
ATOM 687 C C . HIS A 1 84 ? 3.564 11.645 14.215 1.00 90.38 84 HIS A C 1
ATOM 689 O O . HIS A 1 84 ? 2.480 11.107 13.968 1.00 90.38 84 HIS A O 1
ATOM 695 N N . ARG A 1 85 ? 3.773 12.954 14.019 1.00 92.69 85 ARG A N 1
ATOM 696 C CA . ARG A 1 85 ? 2.761 13.889 13.489 1.00 92.69 85 ARG A CA 1
ATOM 697 C C . ARG A 1 85 ? 2.867 14.117 11.979 1.00 92.69 85 ARG A C 1
ATOM 699 O O . ARG A 1 85 ? 1.929 14.652 11.391 1.00 92.69 85 ARG A O 1
ATOM 706 N N . SER A 1 86 ? 3.987 13.734 11.376 1.00 94.06 86 SER A N 1
ATOM 707 C CA . SER A 1 86 ? 4.275 13.822 9.942 1.00 94.06 86 SER A CA 1
ATOM 708 C C . SER A 1 86 ? 4.658 12.448 9.397 1.00 94.06 86 SER A C 1
ATOM 710 O O . SER A 1 86 ? 4.978 11.532 10.159 1.00 94.06 86 SER A O 1
ATOM 712 N N . LEU A 1 87 ? 4.625 12.305 8.074 1.00 91.31 87 LEU A N 1
ATOM 713 C CA . LEU A 1 87 ? 5.087 11.104 7.387 1.00 91.31 87 LEU A CA 1
ATOM 714 C C . LEU A 1 87 ? 6.597 10.918 7.543 1.00 91.31 87 LEU A C 1
ATOM 716 O O . LEU A 1 87 ? 7.059 9.805 7.760 1.00 91.31 87 LEU A O 1
ATOM 720 N N . GLY A 1 88 ? 7.368 11.999 7.431 1.00 92.94 88 GLY A N 1
ATOM 721 C CA . GLY A 1 88 ? 8.822 11.915 7.305 1.00 92.94 88 GLY A CA 1
ATOM 722 C C . GLY A 1 88 ? 9.270 11.458 5.910 1.00 92.94 88 GLY A C 1
ATOM 723 O O . GLY A 1 88 ? 8.491 10.936 5.111 1.00 92.94 88 GLY A O 1
ATOM 724 N N . LEU A 1 89 ? 10.550 11.684 5.607 1.00 93.19 89 LEU A N 1
ATOM 725 C CA . LEU A 1 89 ? 11.089 11.535 4.252 1.00 93.19 89 LEU A CA 1
ATOM 726 C C . LEU A 1 89 ? 11.036 10.089 3.736 1.00 93.19 89 LEU A C 1
ATOM 728 O O . LEU A 1 89 ? 10.671 9.875 2.584 1.00 93.19 89 LEU A O 1
ATOM 732 N N . ALA A 1 90 ? 11.348 9.106 4.588 1.00 90.00 90 ALA A N 1
ATOM 733 C CA . ALA A 1 90 ? 11.325 7.694 4.204 1.00 90.00 90 ALA A CA 1
ATOM 734 C C . ALA A 1 90 ? 9.935 7.277 3.689 1.00 90.00 90 ALA A C 1
ATOM 736 O O . ALA A 1 90 ? 9.815 6.777 2.578 1.00 90.00 90 ALA A O 1
ATOM 737 N N . ASN A 1 91 ? 8.873 7.618 4.425 1.00 93.31 91 ASN A N 1
ATOM 738 C CA . ASN A 1 91 ? 7.499 7.303 4.027 1.00 93.31 91 ASN A CA 1
ATOM 739 C C . ASN A 1 91 ? 7.065 8.023 2.742 1.00 93.31 91 ASN A C 1
ATOM 741 O O . ASN A 1 91 ? 6.295 7.469 1.960 1.00 93.31 91 ASN A O 1
ATOM 745 N N . VAL A 1 92 ? 7.552 9.244 2.497 1.00 94.00 92 VAL A N 1
ATOM 746 C CA . VAL A 1 92 ? 7.298 9.950 1.230 1.00 94.00 92 VAL A CA 1
ATOM 747 C C . VAL A 1 92 ? 7.934 9.200 0.058 1.00 94.00 92 VAL A C 1
ATOM 749 O O . VAL A 1 92 ? 7.279 9.027 -0.970 1.00 94.00 92 VAL A O 1
ATOM 752 N N . ILE A 1 93 ? 9.168 8.710 0.207 1.00 92.50 93 ILE A N 1
ATOM 753 C CA . ILE A 1 93 ? 9.849 7.912 -0.826 1.00 92.50 93 ILE A CA 1
ATOM 754 C C . ILE A 1 93 ? 9.080 6.612 -1.087 1.00 92.50 93 ILE A C 1
ATOM 756 O O . ILE A 1 93 ? 8.761 6.316 -2.239 1.00 92.50 93 ILE A O 1
ATOM 760 N N . THR A 1 94 ? 8.690 5.896 -0.034 1.00 92.00 94 THR A N 1
ATOM 761 C CA . THR A 1 94 ? 7.900 4.663 -0.133 1.00 92.00 94 THR A CA 1
ATOM 762 C C . THR A 1 94 ? 6.565 4.882 -0.862 1.00 92.00 94 THR A C 1
ATOM 764 O O . THR A 1 94 ? 6.229 4.163 -1.806 1.00 92.00 94 THR A O 1
ATOM 767 N N . LEU A 1 95 ? 5.804 5.919 -0.490 1.00 93.25 95 LEU A N 1
ATOM 768 C CA . LEU A 1 95 ? 4.533 6.256 -1.147 1.00 93.25 95 LEU A CA 1
ATOM 769 C C . LEU A 1 95 ? 4.731 6.721 -2.596 1.00 93.25 95 LEU A C 1
ATOM 771 O O . LEU A 1 95 ? 3.882 6.465 -3.454 1.00 93.25 95 LEU A O 1
ATOM 775 N N . THR A 1 96 ? 5.860 7.369 -2.889 1.00 92.50 96 THR A N 1
ATOM 776 C CA . THR A 1 96 ? 6.237 7.742 -4.256 1.00 92.50 96 THR A CA 1
ATOM 777 C C . THR A 1 96 ? 6.501 6.512 -5.107 1.00 92.50 96 THR A C 1
ATOM 779 O O . THR A 1 96 ? 5.967 6.405 -6.212 1.00 92.50 96 THR A O 1
ATOM 782 N N . ARG A 1 97 ? 7.239 5.536 -4.571 1.00 92.38 97 ARG A N 1
ATOM 783 C CA . ARG A 1 97 ? 7.485 4.250 -5.228 1.00 92.38 97 ARG A CA 1
ATOM 784 C C . ARG A 1 97 ? 6.178 3.521 -5.548 1.00 92.38 97 ARG A C 1
ATOM 786 O O . ARG A 1 97 ? 5.999 3.075 -6.681 1.00 92.38 97 ARG A O 1
ATOM 793 N N . ALA A 1 98 ? 5.232 3.482 -4.607 1.00 90.44 98 ALA A N 1
ATOM 794 C CA . ALA A 1 98 ? 3.907 2.886 -4.817 1.00 90.44 98 ALA A CA 1
ATOM 795 C C . ALA A 1 98 ? 3.118 3.543 -5.969 1.00 90.44 98 ALA A C 1
ATOM 797 O O . ALA A 1 98 ? 2.296 2.896 -6.620 1.00 90.44 98 ALA A O 1
ATOM 798 N N . ASN A 1 99 ? 3.374 4.826 -6.246 1.00 91.69 99 ASN A N 1
ATOM 799 C CA . ASN A 1 99 ? 2.713 5.594 -7.301 1.00 91.69 99 ASN A CA 1
ATOM 800 C C . ASN A 1 99 ? 3.529 5.711 -8.594 1.00 91.69 99 ASN A C 1
ATOM 802 O O . ASN A 1 99 ? 3.023 6.269 -9.561 1.00 91.69 99 ASN A O 1
ATOM 806 N N . LEU A 1 100 ? 4.720 5.110 -8.700 1.00 90.12 100 LEU A N 1
ATOM 807 C CA . LEU A 1 100 ? 5.466 5.049 -9.967 1.00 90.12 100 LEU A CA 1
ATOM 808 C C . LEU A 1 100 ? 4.621 4.624 -11.187 1.00 90.12 100 LEU A C 1
ATOM 810 O O . LEU A 1 100 ? 4.809 5.228 -12.248 1.00 90.12 100 LEU A O 1
ATOM 814 N N . PRO A 1 101 ? 3.657 3.680 -11.078 1.00 87.44 101 PRO A N 1
ATOM 815 C CA . PRO A 1 101 ? 2.805 3.298 -12.206 1.00 87.44 101 PRO A CA 1
ATOM 816 C C . PRO A 1 101 ? 1.950 4.434 -12.788 1.00 87.44 101 PRO A C 1
ATOM 818 O O . PRO A 1 101 ? 1.443 4.293 -13.903 1.00 87.44 101 PRO A O 1
ATOM 821 N N . THR A 1 102 ? 1.734 5.529 -12.052 1.00 85.69 102 THR A N 1
ATOM 822 C CA . THR A 1 102 ? 1.007 6.713 -12.540 1.00 85.69 102 THR A CA 1
ATOM 823 C C . THR A 1 102 ? 1.919 7.665 -13.313 1.00 85.69 102 THR A C 1
ATOM 825 O O . THR A 1 102 ? 1.439 8.383 -14.188 1.00 85.69 102 THR A O 1
ATOM 828 N N . LEU A 1 103 ? 3.225 7.639 -13.031 1.00 85.88 103 LEU A N 1
ATOM 829 C CA . LEU A 1 103 ? 4.213 8.568 -13.576 1.00 85.88 103 LEU A CA 1
ATOM 830 C C . LEU A 1 103 ? 4.898 8.025 -14.830 1.00 85.88 103 LEU A C 1
ATOM 832 O O . LEU A 1 103 ? 5.145 8.767 -15.778 1.00 85.88 103 LEU A O 1
ATOM 836 N N . THR A 1 104 ? 5.224 6.732 -14.855 1.00 85.44 104 THR A N 1
ATOM 837 C CA . THR A 1 104 ? 6.018 6.147 -15.940 1.00 85.44 104 THR A CA 1
ATOM 838 C C . THR A 1 104 ? 5.770 4.649 -16.113 1.00 85.44 104 THR A C 1
ATOM 840 O O . THR A 1 104 ? 5.410 3.928 -15.187 1.00 85.44 104 THR A O 1
ATOM 843 N N . THR A 1 105 ? 5.967 4.176 -17.342 1.00 84.69 105 THR A N 1
ATOM 844 C CA . THR A 1 105 ? 5.871 2.761 -17.747 1.00 84.69 105 THR A CA 1
ATOM 845 C C . THR A 1 105 ? 7.155 2.283 -18.438 1.00 84.69 105 THR A C 1
ATOM 847 O O . THR A 1 105 ? 7.170 1.277 -19.140 1.00 84.69 105 THR A O 1
ATOM 850 N N . GLY A 1 106 ? 8.254 3.027 -18.266 1.00 84.69 106 GLY A N 1
ATOM 851 C CA . GLY A 1 106 ? 9.536 2.732 -18.902 1.00 84.69 106 GLY A CA 1
ATOM 852 C C . GLY A 1 106 ? 10.226 1.471 -18.368 1.00 84.69 106 GLY A C 1
ATOM 853 O O . GLY A 1 106 ? 9.951 0.980 -17.278 1.00 84.69 106 GLY A O 1
ATOM 854 N N . TRP A 1 107 ? 11.212 0.975 -19.117 1.00 81.56 107 TRP A N 1
ATOM 855 C CA . TRP A 1 107 ? 11.994 -0.212 -18.741 1.00 81.56 107 TRP A CA 1
ATOM 856 C C . TRP A 1 107 ? 12.833 -0.025 -17.464 1.00 81.56 107 TRP A C 1
ATOM 858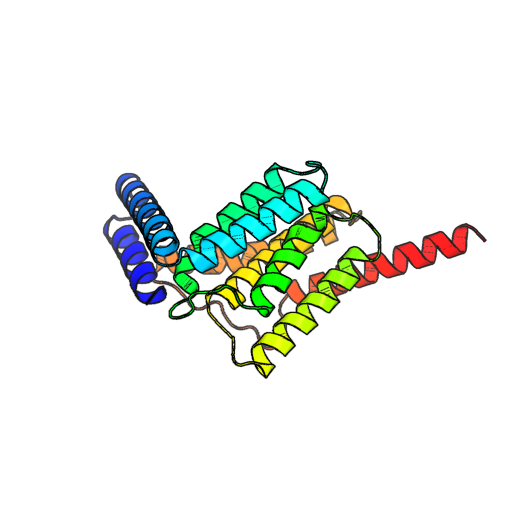 O O . TRP A 1 107 ? 13.156 -1.007 -16.802 1.00 81.56 107 TRP A O 1
ATOM 868 N N . ALA A 1 108 ? 13.178 1.221 -17.120 1.00 87.62 108 ALA A N 1
ATOM 869 C CA . ALA A 1 108 ? 13.957 1.558 -15.929 1.00 87.62 108 ALA A CA 1
ATOM 870 C C . ALA A 1 108 ? 13.116 1.562 -14.638 1.00 87.62 108 ALA A C 1
ATOM 872 O O . ALA A 1 108 ? 13.671 1.568 -13.545 1.00 87.62 108 ALA A O 1
ATOM 873 N N . VAL A 1 109 ? 11.784 1.524 -14.745 1.00 90.62 109 VAL A N 1
ATOM 874 C CA . VAL A 1 109 ? 10.850 1.570 -13.610 1.00 90.62 109 VAL A CA 1
ATOM 875 C C . VAL A 1 109 ? 11.141 0.531 -12.510 1.00 90.62 109 VAL A C 1
ATOM 877 O O . VAL A 1 109 ? 11.218 0.941 -11.354 1.00 90.62 109 VAL A O 1
ATOM 880 N N . PRO A 1 110 ? 11.374 -0.768 -12.796 1.00 89.12 110 PRO A N 1
ATOM 881 C CA . PRO A 1 110 ? 11.733 -1.740 -11.756 1.00 89.12 110 PRO A CA 1
ATOM 882 C C . PRO A 1 110 ? 13.090 -1.458 -11.095 1.00 89.12 110 PRO A C 1
ATOM 884 O O . PRO A 1 110 ? 13.262 -1.754 -9.917 1.00 89.12 110 PRO A O 1
ATOM 887 N N . VAL A 1 111 ? 14.043 -0.861 -11.821 1.00 90.31 111 VAL A N 1
ATOM 888 C CA . VAL A 1 111 ? 15.354 -0.484 -11.266 1.00 90.31 111 VAL A CA 1
ATOM 889 C C . VAL A 1 111 ? 15.206 0.703 -10.320 1.00 90.31 111 VAL A C 1
ATOM 891 O O . VAL A 1 111 ? 15.731 0.670 -9.213 1.00 90.31 111 VAL A O 1
ATOM 894 N N . VAL A 1 112 ? 14.446 1.723 -10.729 1.00 90.31 112 VAL A N 1
ATOM 895 C CA . VAL A 1 112 ? 14.134 2.881 -9.882 1.00 90.31 112 VAL A CA 1
ATOM 896 C C . VAL A 1 112 ? 13.408 2.432 -8.616 1.00 90.31 112 VAL A C 1
ATOM 898 O O . VAL A 1 112 ? 13.782 2.859 -7.532 1.00 90.31 112 VAL A O 1
ATOM 901 N N . ALA A 1 113 ? 12.438 1.520 -8.727 1.00 90.19 113 ALA A N 1
ATOM 902 C CA . ALA A 1 113 ? 11.722 1.004 -7.566 1.00 90.19 113 ALA A CA 1
ATOM 903 C C . ALA A 1 113 ? 12.644 0.286 -6.565 1.00 90.19 113 ALA A C 1
ATOM 905 O O . ALA A 1 113 ? 12.571 0.577 -5.373 1.00 90.19 113 ALA A O 1
ATOM 906 N N . LEU A 1 114 ? 13.548 -0.584 -7.038 1.00 89.44 114 LEU A N 1
ATOM 907 C CA . LEU A 1 114 ? 14.553 -1.232 -6.182 1.00 89.44 114 LEU A CA 1
ATOM 908 C C . LEU A 1 114 ? 15.523 -0.224 -5.555 1.00 89.44 114 LEU A C 1
ATOM 910 O O . LEU A 1 114 ? 15.860 -0.328 -4.380 1.00 89.44 114 LEU A O 1
ATOM 914 N N . ALA A 1 115 ? 15.980 0.766 -6.321 1.00 90.62 115 ALA A N 1
ATOM 915 C CA . ALA A 1 115 ? 16.874 1.792 -5.798 1.00 90.62 115 ALA A CA 1
ATOM 916 C C . ALA A 1 115 ? 16.193 2.626 -4.700 1.00 90.62 115 ALA A C 1
ATOM 918 O O . ALA A 1 115 ? 16.811 2.906 -3.672 1.00 90.62 115 ALA A O 1
ATOM 919 N N . SER A 1 116 ? 14.918 2.979 -4.889 1.00 89.19 116 SER A N 1
ATOM 920 C CA . SER A 1 116 ? 14.122 3.694 -3.889 1.00 89.19 116 SER A CA 1
ATOM 921 C C . SER A 1 116 ? 13.906 2.878 -2.609 1.00 89.19 116 SER A C 1
ATOM 923 O O . SER A 1 116 ? 13.982 3.470 -1.541 1.00 89.19 116 SER A O 1
ATOM 925 N N . ASP A 1 117 ? 13.726 1.555 -2.708 1.00 88.31 117 ASP A N 1
ATOM 926 C CA . ASP A 1 117 ? 13.637 0.620 -1.562 1.00 88.31 117 ASP A CA 1
ATOM 927 C C . ASP A 1 117 ? 14.904 0.537 -0.712 1.00 88.31 117 ASP A C 1
ATOM 929 O O . ASP A 1 117 ? 14.906 0.492 0.517 1.00 88.31 117 ASP A O 1
ATOM 933 N N . LEU A 1 118 ? 16.057 0.547 -1.369 1.00 89.19 118 LEU A N 1
ATOM 934 C CA . LEU A 1 118 ? 17.312 0.558 -0.631 1.00 89.19 118 LEU A CA 1
ATOM 935 C C . LEU A 1 118 ? 17.551 1.926 0.019 1.00 89.19 118 LEU A C 1
ATOM 937 O O . LEU A 1 118 ? 18.129 2.001 1.109 1.00 89.19 118 LEU A O 1
ATOM 941 N N . ALA A 1 119 ? 17.127 3.003 -0.648 1.00 89.06 119 ALA A N 1
ATOM 942 C CA . ALA A 1 119 ? 17.295 4.368 -0.174 1.00 89.06 119 ALA A CA 1
ATOM 943 C C . ALA A 1 119 ? 16.402 4.680 1.035 1.00 89.06 119 ALA A C 1
ATOM 945 O O . ALA A 1 119 ? 16.918 5.184 2.034 1.00 89.06 119 ALA A O 1
ATOM 946 N N . ASP A 1 120 ? 15.105 4.364 0.992 1.00 88.25 120 ASP A N 1
ATOM 947 C CA . ASP A 1 120 ? 14.193 4.645 2.106 1.00 88.25 120 ASP A CA 1
ATOM 948 C C . ASP A 1 120 ? 14.536 3.815 3.351 1.00 88.25 120 ASP A C 1
ATOM 950 O O . ASP A 1 120 ? 14.605 4.372 4.449 1.00 88.25 120 ASP A O 1
ATOM 954 N N . GLY A 1 121 ? 14.905 2.541 3.196 1.00 86.44 121 GLY A N 1
ATOM 955 C CA . GLY A 1 121 ? 15.351 1.689 4.292 1.00 86.44 121 GLY A CA 1
ATOM 956 C C . GLY A 1 121 ? 16.649 2.183 4.937 1.00 86.44 121 GLY A C 1
ATOM 957 O O . GLY A 1 121 ? 16.799 2.131 6.162 1.00 86.44 121 GLY A O 1
ATOM 958 N N . ARG A 1 122 ? 17.602 2.689 4.140 1.00 90.62 122 ARG A N 1
ATOM 959 C CA . ARG A 1 122 ? 18.829 3.317 4.664 1.00 90.62 122 ARG A CA 1
ATOM 960 C C . ARG A 1 122 ? 18.533 4.636 5.367 1.00 90.62 122 ARG A C 1
ATOM 962 O O . ARG A 1 122 ? 19.060 4.840 6.456 1.00 90.62 122 ARG A O 1
ATOM 969 N N . LEU A 1 123 ? 17.680 5.487 4.800 1.00 90.62 123 LEU A N 1
ATOM 970 C CA . LEU A 1 123 ? 17.280 6.757 5.412 1.00 90.62 123 LEU A CA 1
ATOM 971 C C . LEU A 1 123 ? 16.533 6.538 6.730 1.00 90.62 123 LEU A C 1
ATOM 973 O O . LEU A 1 123 ? 16.848 7.187 7.722 1.00 90.62 123 LEU A O 1
ATOM 977 N N . ALA A 1 124 ? 15.602 5.585 6.780 1.00 89.00 124 ALA A N 1
ATOM 978 C CA . ALA A 1 124 ? 14.862 5.256 7.994 1.00 89.00 124 ALA A CA 1
ATOM 979 C C . ALA A 1 124 ? 15.790 4.763 9.116 1.00 89.00 124 ALA A C 1
ATOM 981 O O . ALA A 1 124 ? 15.624 5.155 10.272 1.00 89.00 124 ALA A O 1
ATOM 982 N N . ARG A 1 125 ? 16.793 3.935 8.781 1.00 90.94 125 ARG A N 1
ATOM 983 C CA . ARG A 1 125 ? 17.833 3.486 9.723 1.00 90.94 125 ARG A CA 1
ATOM 984 C C . ARG A 1 125 ? 18.752 4.623 10.158 1.00 90.94 125 ARG A C 1
ATOM 986 O O . ARG A 1 125 ? 18.972 4.775 11.352 1.00 90.94 125 ARG A O 1
ATOM 993 N N . GLY A 1 126 ? 19.250 5.416 9.213 1.00 91.69 126 GLY A N 1
ATOM 994 C CA . GLY A 1 126 ? 20.190 6.503 9.489 1.00 91.69 126 GLY A CA 1
ATOM 995 C C . GLY A 1 126 ? 19.581 7.641 10.306 1.00 91.69 126 GLY A C 1
ATOM 996 O O . GLY A 1 126 ? 20.265 8.227 11.133 1.00 91.69 126 GLY A O 1
ATOM 997 N N . LEU A 1 127 ? 18.290 7.924 10.115 1.00 90.31 127 LEU A N 1
ATOM 998 C CA . LEU A 1 127 ? 17.577 8.994 10.820 1.00 90.31 127 LEU A CA 1
ATOM 999 C C . LEU A 1 127 ? 16.811 8.508 12.060 1.00 90.31 127 LEU A C 1
ATOM 1001 O O . LEU A 1 127 ? 16.154 9.313 12.711 1.00 90.31 127 LEU A O 1
ATOM 1005 N N . GLY A 1 128 ? 16.818 7.204 12.360 1.00 88.25 128 GLY A N 1
ATOM 1006 C CA . GLY A 1 128 ? 16.041 6.640 13.471 1.00 88.25 128 GLY A CA 1
ATOM 1007 C C . GLY A 1 128 ? 14.521 6.814 13.330 1.00 88.25 128 GLY A C 1
ATOM 1008 O O . GLY A 1 128 ? 13.808 6.808 14.325 1.00 88.25 128 GLY A O 1
ATOM 1009 N N . THR A 1 129 ? 14.004 6.966 12.105 1.00 88.88 129 THR A N 1
ATOM 1010 C CA . THR A 1 129 ? 12.581 7.267 11.818 1.00 88.88 129 THR A CA 1
ATOM 1011 C C . THR A 1 129 ? 11.749 6.021 11.500 1.00 88.88 129 THR A C 1
ATOM 1013 O O . THR A 1 129 ? 10.704 6.088 10.847 1.00 88.88 129 THR A O 1
ATOM 1016 N N . GLN A 1 130 ? 12.207 4.849 11.943 1.00 91.00 130 GLN A N 1
ATOM 1017 C CA . GLN A 1 130 ? 11.471 3.603 11.755 1.00 91.00 130 GLN A CA 1
ATOM 1018 C C . GLN A 1 130 ? 10.150 3.653 12.522 1.00 91.00 130 GLN A C 1
ATOM 1020 O O . GLN A 1 130 ? 10.110 3.981 13.704 1.00 91.00 130 GLN A O 1
ATOM 1025 N N . SER A 1 131 ? 9.060 3.298 11.848 1.00 90.31 131 SER A N 1
ATOM 1026 C CA . SER A 1 131 ? 7.730 3.245 12.450 1.00 90.31 131 SER A CA 1
ATOM 1027 C C . SER A 1 131 ? 6.954 2.034 11.932 1.00 90.31 131 SER A C 1
ATOM 1029 O O . SER A 1 131 ? 7.219 1.569 10.816 1.00 90.31 131 SER A O 1
ATOM 1031 N N . PRO A 1 132 ? 5.956 1.536 12.686 1.00 90.81 132 PRO A N 1
ATOM 1032 C CA . PRO A 1 132 ? 5.052 0.503 12.186 1.00 90.81 132 PRO A CA 1
ATOM 1033 C C . PRO A 1 132 ? 4.312 0.938 10.918 1.00 90.81 132 PRO A C 1
ATOM 1035 O O . PRO A 1 132 ? 4.084 0.118 10.031 1.00 90.81 132 PRO A O 1
ATOM 1038 N N . TYR A 1 133 ? 3.991 2.235 10.802 1.00 92.31 133 TYR A N 1
ATOM 1039 C CA . TYR A 1 133 ? 3.456 2.812 9.570 1.00 92.31 133 TYR A CA 1
ATOM 1040 C C . TYR A 1 133 ? 4.391 2.585 8.389 1.00 92.31 133 TYR A C 1
ATOM 1042 O O . TYR A 1 133 ? 3.951 2.040 7.383 1.00 92.31 133 TYR A O 1
ATOM 1050 N N . GLY A 1 134 ? 5.669 2.951 8.523 1.00 90.81 134 GLY A N 1
ATOM 1051 C CA . GLY A 1 134 ? 6.634 2.802 7.436 1.00 90.81 134 GLY A CA 1
ATOM 1052 C C . GLY A 1 134 ? 6.842 1.354 7.022 1.00 90.81 134 GLY A C 1
ATOM 1053 O O . GLY A 1 134 ? 6.799 1.059 5.836 1.00 90.81 134 GLY A O 1
ATOM 1054 N N . ALA A 1 135 ? 6.938 0.424 7.975 1.00 90.25 135 ALA A N 1
ATOM 1055 C CA . ALA A 1 135 ? 7.073 -1.001 7.661 1.00 90.25 135 ALA A CA 1
ATOM 1056 C C . ALA A 1 135 ? 5.862 -1.567 6.889 1.00 90.25 135 ALA A C 1
ATOM 1058 O O . ALA A 1 135 ? 6.017 -2.384 5.976 1.00 90.25 135 ALA A O 1
ATOM 1059 N N . ALA A 1 136 ? 4.648 -1.140 7.246 1.00 89.12 136 ALA A N 1
ATOM 1060 C CA . ALA A 1 136 ? 3.437 -1.552 6.546 1.00 89.12 136 ALA A CA 1
ATOM 1061 C C . ALA A 1 136 ? 3.296 -0.867 5.179 1.00 89.12 136 ALA A C 1
ATOM 1063 O O . ALA A 1 136 ? 2.947 -1.529 4.203 1.00 89.12 136 ALA A O 1
ATOM 1064 N N . ALA A 1 137 ? 3.582 0.437 5.102 1.00 90.06 137 ALA A N 1
ATOM 1065 C CA . ALA A 1 137 ? 3.560 1.203 3.861 1.00 90.06 137 ALA A CA 1
ATOM 1066 C C . ALA A 1 137 ? 4.560 0.637 2.847 1.00 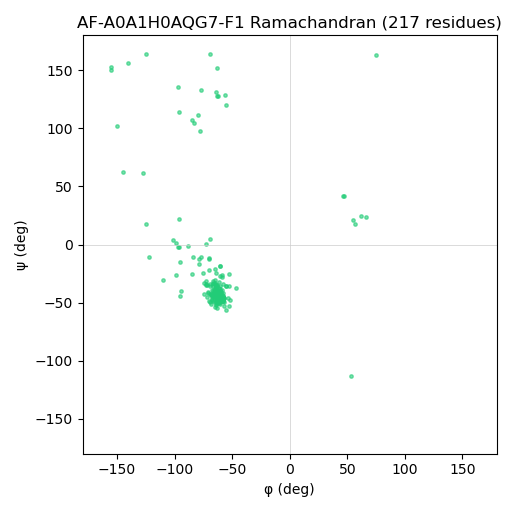90.06 137 ALA A C 1
ATOM 1068 O O . ALA A 1 137 ? 4.203 0.486 1.686 1.00 90.06 137 ALA A O 1
ATOM 1069 N N . ASP A 1 138 ? 5.753 0.256 3.299 1.00 90.50 138 ASP A N 1
ATOM 1070 C CA . ASP A 1 138 ? 6.798 -0.383 2.498 1.00 90.50 138 ASP A CA 1
ATOM 1071 C C . ASP A 1 138 ? 6.332 -1.716 1.906 1.00 90.50 138 ASP A C 1
ATOM 1073 O O . ASP A 1 138 ? 6.314 -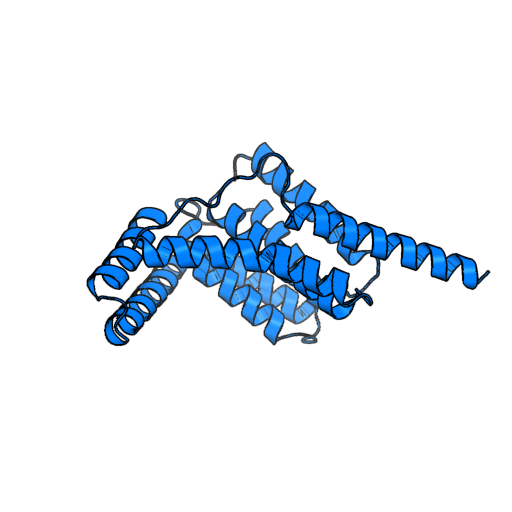1.908 0.689 1.00 90.50 138 ASP A O 1
ATOM 1077 N N . SER A 1 139 ? 5.797 -2.591 2.761 1.00 88.75 139 SER A N 1
ATOM 1078 C CA . SER A 1 139 ? 5.258 -3.884 2.328 1.00 88.75 139 SER A CA 1
ATOM 1079 C C . SER A 1 139 ? 4.100 -3.734 1.329 1.00 88.75 139 SER A C 1
ATOM 1081 O O . SER A 1 139 ? 4.004 -4.497 0.366 1.00 88.75 139 SER A O 1
ATOM 1083 N N . LEU A 1 140 ? 3.210 -2.755 1.539 1.00 88.44 140 LEU A N 1
ATOM 1084 C CA . LEU A 1 140 ? 2.094 -2.466 0.632 1.00 88.44 140 LEU A CA 1
ATOM 1085 C C . LEU A 1 140 ? 2.568 -1.845 -0.684 1.00 88.44 140 LEU A C 1
ATOM 1087 O O . LEU A 1 140 ? 2.065 -2.220 -1.743 1.00 88.44 140 LEU A O 1
ATOM 1091 N N . ALA A 1 141 ? 3.520 -0.913 -0.624 1.00 89.44 141 ALA A N 1
ATOM 1092 C CA . ALA A 1 141 ? 4.105 -0.263 -1.788 1.00 89.44 141 ALA A CA 1
ATOM 1093 C C . ALA A 1 141 ? 4.769 -1.292 -2.700 1.00 89.44 141 ALA A C 1
ATOM 1095 O O . ALA A 1 141 ? 4.531 -1.283 -3.909 1.00 89.44 141 ALA A O 1
ATOM 1096 N N . ASP A 1 142 ? 5.525 -2.220 -2.118 1.00 91.00 142 ASP A N 1
ATOM 1097 C CA . ASP A 1 142 ? 6.134 -3.316 -2.853 1.00 91.00 142 ASP A CA 1
ATOM 1098 C C . ASP A 1 142 ? 5.098 -4.251 -3.463 1.00 91.00 142 ASP A C 1
ATOM 1100 O O . ASP A 1 142 ? 5.144 -4.516 -4.666 1.00 91.00 142 ASP A O 1
ATOM 1104 N N . ALA A 1 143 ? 4.147 -4.738 -2.665 1.00 89.69 143 ALA A N 1
ATOM 1105 C CA . ALA A 1 143 ? 3.118 -5.641 -3.160 1.00 89.69 143 ALA A CA 1
ATOM 1106 C C . ALA A 1 143 ? 2.343 -5.008 -4.325 1.00 89.69 143 ALA A C 1
ATOM 1108 O O . ALA A 1 143 ? 2.164 -5.643 -5.364 1.00 89.69 143 ALA A O 1
ATOM 1109 N N . ALA A 1 144 ? 1.942 -3.741 -4.188 1.00 90.25 144 ALA A N 1
ATOM 1110 C CA . ALA A 1 144 ? 1.231 -3.004 -5.223 1.00 90.25 144 ALA A CA 1
ATOM 1111 C C . ALA A 1 144 ? 2.090 -2.837 -6.484 1.00 90.25 144 ALA A C 1
ATOM 1113 O O . ALA A 1 144 ? 1.676 -3.238 -7.577 1.00 90.25 144 ALA A O 1
ATOM 1114 N N . PHE A 1 145 ? 3.299 -2.289 -6.345 1.00 92.00 145 PHE A N 1
ATOM 1115 C CA . PHE A 1 145 ? 4.187 -2.030 -7.472 1.00 92.00 145 PHE A CA 1
ATOM 1116 C C . PHE A 1 145 ? 4.551 -3.315 -8.223 1.00 92.00 145 PHE A C 1
ATOM 1118 O O . PHE A 1 145 ? 4.418 -3.375 -9.447 1.00 92.00 145 PHE A O 1
ATOM 1125 N N . TRP A 1 146 ? 4.975 -4.360 -7.512 1.00 93.81 146 TRP A N 1
ATOM 1126 C CA . TRP A 1 146 ? 5.439 -5.598 -8.134 1.00 93.81 146 TRP A CA 1
ATOM 1127 C C . TRP A 1 146 ? 4.300 -6.442 -8.694 1.00 93.81 146 TRP A C 1
ATOM 1129 O O . TRP A 1 146 ? 4.480 -7.049 -9.751 1.00 93.81 146 TRP A O 1
ATOM 1139 N N . ALA A 1 147 ? 3.117 -6.437 -8.071 1.00 92.06 147 ALA A N 1
ATOM 1140 C CA . ALA A 1 147 ? 1.927 -7.037 -8.671 1.00 92.06 147 ALA A CA 1
ATOM 1141 C C . ALA A 1 147 ? 1.557 -6.319 -9.971 1.00 92.06 147 ALA A C 1
ATOM 1143 O O . ALA A 1 147 ? 1.364 -6.965 -11.003 1.00 92.06 147 ALA A O 1
ATOM 1144 N N . TRP A 1 148 ? 1.528 -4.982 -9.956 1.00 93.62 148 TRP A N 1
ATOM 1145 C CA . TRP A 1 148 ? 1.290 -4.194 -11.159 1.00 93.62 148 TRP A CA 1
ATOM 1146 C C . TRP A 1 148 ? 2.322 -4.508 -12.251 1.00 93.62 148 TRP A C 1
ATOM 1148 O O . TRP A 1 148 ? 1.944 -4.791 -13.393 1.00 93.62 148 TRP A O 1
ATOM 1158 N N . PHE A 1 149 ? 3.609 -4.500 -11.902 1.00 93.44 149 PHE A N 1
ATOM 1159 C CA . PHE A 1 149 ? 4.698 -4.743 -12.838 1.00 93.44 149 PHE A CA 1
ATOM 1160 C C . PHE A 1 149 ? 4.602 -6.141 -13.453 1.00 93.44 149 PHE A C 1
ATOM 1162 O O . PHE A 1 149 ? 4.633 -6.269 -14.676 1.00 93.44 149 PHE A O 1
ATOM 1169 N N . ALA A 1 150 ? 4.406 -7.177 -12.633 1.00 94.62 150 ALA A N 1
ATOM 1170 C CA . ALA A 1 150 ? 4.231 -8.548 -13.100 1.00 94.62 150 ALA A CA 1
ATOM 1171 C C . ALA A 1 150 ? 3.013 -8.688 -14.027 1.00 94.62 150 ALA A C 1
ATOM 1173 O O . ALA A 1 150 ? 3.096 -9.355 -15.056 1.00 94.62 150 ALA A O 1
ATOM 1174 N N . LEU A 1 151 ? 1.894 -8.034 -13.703 1.00 94.38 151 LEU A N 1
ATOM 1175 C CA . LEU A 1 151 ? 0.678 -8.088 -14.517 1.00 94.38 151 LEU A CA 1
ATOM 1176 C C . LEU A 1 151 ? 0.847 -7.445 -15.897 1.00 94.38 151 LEU A C 1
ATOM 1178 O O . LEU A 1 151 ? 0.317 -7.973 -16.871 1.00 94.38 151 LEU A O 1
ATOM 1182 N N . HIS A 1 152 ? 1.588 -6.339 -15.982 1.00 92.06 152 HIS A N 1
ATOM 1183 C CA . HIS A 1 152 ? 1.675 -5.531 -17.204 1.00 92.06 152 HIS A CA 1
ATOM 1184 C C . HIS A 1 152 ? 2.924 -5.803 -18.045 1.00 92.06 152 HIS A C 1
ATOM 1186 O O . HIS A 1 152 ? 2.907 -5.562 -19.248 1.00 92.06 152 HIS A O 1
ATOM 1192 N N . HIS A 1 153 ? 4.013 -6.272 -17.432 1.00 92.44 153 HIS A N 1
ATOM 1193 C CA . HIS A 1 153 ? 5.318 -6.366 -18.088 1.00 92.44 153 HIS A CA 1
ATOM 1194 C C . HIS A 1 153 ? 5.904 -7.779 -18.107 1.00 92.44 153 HIS A C 1
ATOM 1196 O O . HIS A 1 153 ? 6.901 -7.982 -18.802 1.00 92.44 153 HIS A O 1
ATOM 1202 N N . GLU A 1 154 ? 5.356 -8.761 -17.379 1.00 94.94 154 GLU A N 1
ATOM 1203 C CA . GLU A 1 154 ? 5.858 -10.140 -17.436 1.00 94.94 154 GLU A CA 1
ATOM 1204 C C . GLU A 1 154 ? 5.037 -10.999 -18.418 1.00 94.94 154 GLU A C 1
ATOM 1206 O O . GLU A 1 154 ? 3.865 -11.275 -18.156 1.00 94.94 154 GLU A O 1
ATOM 1211 N N . PRO A 1 155 ? 5.640 -11.470 -19.529 1.00 94.75 155 PRO A N 1
ATOM 1212 C CA . PRO A 1 155 ? 4.957 -12.302 -20.513 1.00 94.75 155 PRO A CA 1
ATOM 1213 C C . PRO A 1 155 ? 4.758 -13.742 -20.025 1.00 94.75 155 PRO A C 1
ATOM 1215 O O . PRO A 1 155 ? 3.856 -14.427 -20.493 1.00 94.75 155 PRO A O 1
ATOM 1218 N N . SER A 1 156 ? 5.582 -14.235 -19.090 1.00 97.25 156 SER A N 1
ATOM 1219 C CA . SER A 1 156 ? 5.432 -15.595 -18.571 1.00 97.25 156 SER A CA 1
ATOM 1220 C C . SER A 1 156 ? 4.324 -15.669 -17.523 1.00 97.25 156 SER A C 1
ATOM 1222 O O . SER A 1 156 ? 4.484 -15.193 -16.396 1.00 97.25 156 SER A O 1
ATOM 1224 N N . HIS A 1 157 ? 3.226 -16.353 -17.858 1.00 96.62 157 HIS A N 1
ATOM 1225 C CA . HIS A 1 157 ? 2.112 -16.598 -16.935 1.00 96.62 157 HIS A CA 1
ATOM 1226 C C . HIS A 1 157 ? 2.553 -17.280 -15.634 1.00 96.62 157 HIS A C 1
ATOM 1228 O O . HIS A 1 157 ? 2.037 -16.945 -14.569 1.00 96.62 157 HIS A O 1
ATOM 1234 N N . ARG A 1 158 ? 3.539 -18.186 -15.703 1.00 97.56 158 ARG A N 1
ATOM 1235 C CA . ARG A 1 158 ? 4.078 -18.891 -14.528 1.00 97.56 158 ARG A CA 1
ATOM 1236 C C . ARG A 1 158 ? 4.816 -17.940 -13.587 1.00 97.56 158 ARG A C 1
ATOM 1238 O O . ARG A 1 158 ? 4.558 -17.951 -12.389 1.00 97.56 158 ARG A O 1
ATOM 1245 N N . ILE A 1 159 ? 5.685 -17.081 -14.125 1.00 96.19 159 ILE A N 1
ATOM 1246 C CA . ILE A 1 159 ? 6.448 -16.102 -13.326 1.00 96.19 159 ILE A CA 1
ATOM 1247 C C . ILE A 1 159 ? 5.510 -15.052 -12.740 1.00 96.19 159 ILE A C 1
ATOM 1249 O O . ILE A 1 159 ? 5.645 -14.682 -11.577 1.00 96.19 159 ILE A O 1
ATOM 1253 N N . ARG A 1 160 ? 4.516 -14.618 -13.516 1.00 96.88 160 ARG A N 1
ATOM 1254 C CA . ARG A 1 160 ? 3.472 -13.708 -13.049 1.00 96.88 160 ARG A CA 1
ATOM 1255 C C . ARG A 1 160 ? 2.676 -14.302 -11.886 1.00 96.88 160 ARG A C 1
ATOM 1257 O O . ARG A 1 160 ? 2.507 -13.632 -10.875 1.00 96.88 160 ARG A O 1
ATOM 1264 N N . ALA A 1 161 ? 2.234 -15.556 -11.999 1.00 96.94 161 ALA A N 1
ATOM 1265 C CA . ALA A 1 161 ? 1.537 -16.248 -10.917 1.00 96.94 161 ALA A CA 1
ATOM 1266 C C . ALA A 1 161 ? 2.430 -16.407 -9.676 1.00 96.94 161 ALA A C 1
ATOM 1268 O O . ALA A 1 161 ? 1.998 -16.074 -8.577 1.00 96.94 161 ALA A O 1
ATOM 1269 N N . ALA A 1 162 ? 3.687 -16.827 -9.851 1.00 95.81 162 ALA A N 1
ATOM 1270 C CA . ALA A 1 162 ? 4.651 -16.945 -8.758 1.00 95.81 162 ALA A CA 1
ATOM 1271 C C . ALA A 1 162 ? 4.882 -15.605 -8.039 1.00 95.81 162 ALA A C 1
ATOM 1273 O O . ALA A 1 162 ? 4.859 -15.558 -6.812 1.00 95.81 162 ALA A O 1
ATOM 1274 N N . ALA A 1 163 ? 5.031 -14.507 -8.788 1.00 93.69 163 ALA A N 1
ATOM 1275 C CA . ALA A 1 163 ? 5.187 -13.170 -8.223 1.00 93.69 163 ALA A CA 1
ATOM 1276 C C . ALA A 1 163 ? 3.963 -12.749 -7.401 1.00 93.69 163 ALA A C 1
ATOM 1278 O O . ALA A 1 163 ? 4.120 -12.262 -6.287 1.00 93.69 163 ALA A O 1
ATOM 1279 N N . LEU A 1 164 ? 2.747 -12.963 -7.913 1.00 94.12 164 LEU A N 1
ATOM 1280 C CA . LEU A 1 164 ? 1.518 -12.625 -7.188 1.00 94.12 164 LEU A CA 1
ATOM 1281 C C . LEU A 1 164 ? 1.354 -13.475 -5.921 1.00 94.12 164 LEU A C 1
ATOM 1283 O O . LEU A 1 164 ? 1.064 -12.943 -4.849 1.00 94.12 164 LEU A O 1
ATOM 1287 N N . LEU A 1 165 ? 1.593 -14.785 -6.020 1.00 94.00 165 LEU A N 1
ATOM 1288 C CA . LEU A 1 165 ? 1.507 -15.702 -4.883 1.00 94.00 165 LEU A CA 1
ATOM 1289 C C . LEU A 1 165 ? 2.536 -15.374 -3.797 1.00 94.00 165 LEU A C 1
ATOM 1291 O O . LEU A 1 165 ? 2.206 -15.467 -2.616 1.00 94.00 165 LEU A O 1
ATOM 1295 N N . ALA A 1 166 ? 3.737 -14.923 -4.173 1.00 91.88 166 ALA A N 1
ATOM 1296 C CA . ALA A 1 166 ? 4.780 -14.531 -3.225 1.00 91.88 166 ALA A CA 1
ATOM 1297 C C . ALA A 1 166 ? 4.348 -13.398 -2.272 1.00 91.88 166 ALA A C 1
ATOM 1299 O O . ALA A 1 166 ? 4.857 -13.330 -1.154 1.00 91.88 166 ALA A O 1
ATOM 1300 N N . TRP A 1 167 ? 3.396 -12.550 -2.682 1.00 88.06 167 TRP A N 1
ATOM 1301 C CA . TRP A 1 167 ? 2.809 -11.494 -1.845 1.00 88.06 167 TRP A CA 1
ATOM 1302 C C . TRP A 1 167 ? 1.512 -11.927 -1.161 1.00 88.06 167 TRP A C 1
ATOM 1304 O O . TRP A 1 167 ? 1.312 -11.666 0.024 1.00 88.06 167 TRP A O 1
ATOM 1314 N N . VAL A 1 168 ? 0.623 -12.597 -1.898 1.00 89.88 168 VAL A N 1
ATOM 1315 C CA . VAL A 1 168 ? -0.724 -12.939 -1.417 1.00 89.88 168 VAL A CA 1
ATOM 1316 C C . VAL A 1 168 ? -0.687 -14.028 -0.346 1.00 89.88 168 VAL A C 1
ATOM 1318 O O . VAL A 1 168 ? -1.397 -13.922 0.654 1.00 89.88 168 VAL A O 1
ATOM 1321 N N . VAL A 1 169 ? 0.151 -15.057 -0.511 1.00 91.00 169 VAL A N 1
ATOM 1322 C CA . VAL A 1 169 ? 0.185 -16.209 0.404 1.00 91.00 169 VAL A CA 1
ATOM 1323 C C . VAL A 1 169 ? 0.556 -15.799 1.837 1.00 91.00 169 VAL A C 1
ATOM 1325 O O . VAL A 1 169 ? -0.197 -16.158 2.745 1.00 91.00 169 VAL A O 1
ATOM 1328 N N . PRO A 1 170 ? 1.626 -15.014 2.090 1.00 88.19 170 PRO A N 1
ATOM 1329 C CA . PRO A 1 170 ? 1.945 -14.566 3.446 1.00 88.19 170 PRO A CA 1
ATOM 1330 C C . PRO A 1 170 ? 0.839 -13.719 4.083 1.00 88.19 170 PRO A C 1
ATOM 1332 O O . PRO A 1 170 ? 0.542 -13.897 5.263 1.00 88.19 170 PRO A O 1
ATOM 1335 N N . VAL A 1 171 ? 0.200 -12.832 3.310 1.00 89.00 171 VAL A N 1
ATOM 1336 C CA . VAL A 1 171 ? -0.903 -11.992 3.805 1.00 89.00 171 VAL A CA 1
ATOM 1337 C C . VAL A 1 171 ? -2.085 -12.863 4.216 1.00 89.00 171 VAL A C 1
ATOM 1339 O O . VAL A 1 171 ? -2.547 -12.756 5.348 1.00 89.00 171 VAL A O 1
ATOM 1342 N N . ILE A 1 172 ? -2.522 -13.786 3.353 1.00 90.94 172 ILE A N 1
ATOM 1343 C CA . ILE A 1 172 ? -3.607 -14.723 3.676 1.00 90.94 172 ILE A CA 1
ATOM 1344 C C . ILE A 1 172 ? -3.248 -15.547 4.913 1.00 90.94 172 ILE A C 1
ATOM 1346 O O . ILE A 1 172 ? -4.076 -15.664 5.815 1.00 90.94 172 ILE A O 1
ATOM 1350 N N . ALA A 1 173 ? -2.028 -16.079 5.000 1.00 91.56 173 ALA A N 1
ATOM 1351 C CA . ALA A 1 173 ? -1.590 -16.877 6.141 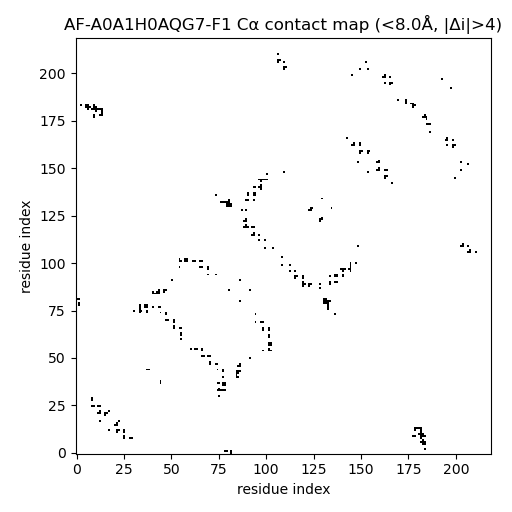1.00 91.56 173 ALA A CA 1
ATOM 1352 C C . ALA A 1 173 ? -1.643 -16.079 7.456 1.00 91.56 173 ALA A C 1
ATOM 1354 O O . ALA A 1 173 ? -2.217 -16.546 8.443 1.00 91.56 173 ALA A O 1
ATOM 1355 N N . VAL A 1 174 ? -1.112 -14.852 7.480 1.00 91.19 174 VAL A N 1
ATOM 1356 C CA . VAL A 1 174 ? -1.129 -13.994 8.677 1.00 91.19 174 VAL A CA 1
ATOM 1357 C C . VAL A 1 174 ? -2.553 -13.566 9.028 1.00 91.19 174 VAL A C 1
ATOM 1359 O O . VAL A 1 174 ? -2.932 -13.637 10.199 1.00 91.19 174 VAL A O 1
ATOM 1362 N N . THR A 1 175 ? -3.365 -13.168 8.048 1.00 91.75 175 THR A N 1
ATOM 1363 C CA . THR A 1 175 ? -4.754 -12.744 8.267 1.00 91.75 175 THR A CA 1
ATOM 1364 C C . THR A 1 175 ? -5.608 -13.891 8.793 1.00 91.75 175 THR A C 1
ATOM 1366 O O . THR A 1 175 ? -6.255 -13.735 9.826 1.00 91.75 175 THR A O 1
ATOM 1369 N N . THR A 1 176 ? -5.584 -15.055 8.141 1.00 94.44 176 THR A N 1
ATOM 1370 C CA . THR A 1 176 ? -6.368 -16.232 8.560 1.00 94.44 176 THR A CA 1
ATOM 1371 C C . THR A 1 176 ? -5.960 -16.705 9.949 1.00 94.44 176 THR A C 1
ATOM 1373 O O . THR A 1 176 ? -6.826 -16.917 10.798 1.00 94.44 176 THR A O 1
ATOM 1376 N N . THR A 1 177 ? -4.657 -16.768 10.235 1.00 95.06 177 THR A N 1
ATOM 1377 C CA . THR A 1 177 ? -4.163 -17.145 11.567 1.00 95.06 177 THR A CA 1
ATOM 1378 C C . THR A 1 177 ? -4.564 -16.111 12.622 1.00 95.06 177 THR A C 1
ATOM 1380 O O . THR A 1 177 ? -4.981 -16.485 13.719 1.00 95.06 177 THR A O 1
ATOM 1383 N N . SER A 1 178 ? -4.491 -14.814 12.306 1.00 94.69 178 SER A N 1
ATOM 1384 C CA . SER A 1 178 ? -4.866 -13.745 13.242 1.00 94.69 178 SER A CA 1
ATOM 1385 C C . SER A 1 178 ? -6.366 -13.737 13.543 1.00 94.69 178 SER A C 1
ATOM 1387 O O . SER A 1 178 ? -6.768 -13.650 14.704 1.00 94.69 178 SER A O 1
ATOM 1389 N N . VAL A 1 179 ? -7.202 -13.897 12.512 1.00 95.31 179 VAL A N 1
ATOM 1390 C CA . VAL A 1 179 ? -8.666 -13.996 12.639 1.00 95.31 179 VAL A CA 1
ATOM 1391 C C . VAL A 1 179 ? -9.067 -15.259 13.400 1.00 95.31 179 VAL A C 1
ATOM 1393 O O . VAL A 1 179 ? -9.914 -15.188 14.289 1.00 95.31 179 VAL A O 1
A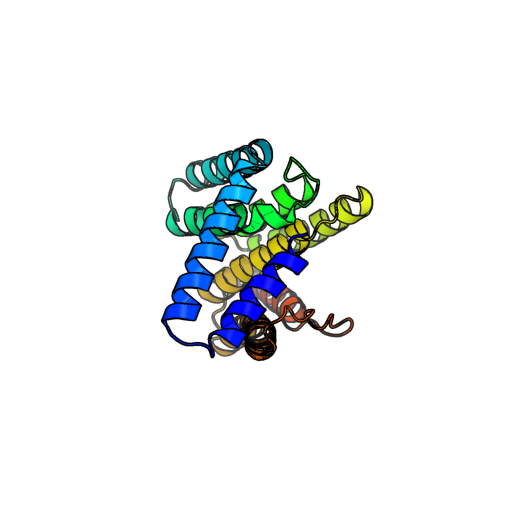TOM 1396 N N . GLY A 1 180 ? -8.439 -16.401 13.109 1.00 95.69 180 GLY A N 1
ATOM 1397 C CA . GLY A 1 180 ? -8.700 -17.657 13.814 1.00 95.69 180 GLY A CA 1
ATOM 1398 C C . GLY A 1 180 ? -8.312 -17.591 15.292 1.00 95.69 180 GLY A C 1
ATOM 1399 O O . GLY A 1 180 ? -9.055 -18.050 16.159 1.00 95.69 180 GLY A O 1
ATOM 1400 N N . ARG A 1 181 ? -7.177 -16.956 15.611 1.00 95.94 181 ARG A N 1
ATOM 1401 C CA . ARG A 1 181 ? -6.721 -16.785 16.999 1.00 95.94 181 ARG A CA 1
ATOM 1402 C C . ARG A 1 181 ? -7.443 -15.661 17.742 1.00 95.94 181 ARG A C 1
ATOM 1404 O O . ARG A 1 181 ? -7.378 -15.643 18.970 1.00 95.94 181 ARG A O 1
ATOM 1411 N N . GLY A 1 182 ? -8.130 -14.753 17.050 1.00 96.44 182 GLY A N 1
ATOM 1412 C CA . GLY A 1 182 ? -8.722 -13.559 17.660 1.00 96.44 182 GLY A CA 1
ATOM 1413 C C . GLY A 1 182 ? -7.671 -12.584 18.202 1.00 96.44 182 GLY A C 1
ATOM 1414 O O . GLY A 1 182 ? -7.949 -11.828 19.122 1.00 96.44 182 GLY A O 1
ATOM 1415 N N . ARG A 1 183 ? -6.442 -12.630 17.678 1.00 96.44 183 ARG A N 1
ATOM 1416 C CA . ARG A 1 183 ? -5.343 -11.724 18.035 1.00 96.44 183 ARG A CA 1
ATOM 1417 C C . ARG A 1 183 ? -4.353 -11.641 16.887 1.00 96.44 183 ARG A C 1
ATOM 1419 O O . ARG A 1 183 ? -4.171 -12.615 16.161 1.00 96.44 183 ARG A O 1
ATOM 1426 N N . MET A 1 184 ? -3.694 -10.502 16.749 1.00 94.44 184 MET A N 1
ATOM 1427 C CA . MET A 1 184 ? -2.686 -10.279 15.726 1.00 94.44 184 MET A CA 1
ATOM 1428 C C . MET A 1 184 ? -1.504 -11.224 15.947 1.00 94.44 184 MET A C 1
ATOM 1430 O O . MET A 1 184 ? -0.954 -11.314 17.049 1.00 94.44 184 MET A O 1
ATOM 1434 N N . VAL A 1 185 ? -1.138 -11.952 14.898 1.00 93.00 185 VAL A N 1
ATOM 1435 C CA . VAL A 1 185 ? 0.049 -12.804 14.872 1.00 93.00 185 VAL A CA 1
ATOM 1436 C C . VAL A 1 185 ? 1.172 -12.035 14.204 1.00 93.00 185 VAL A C 1
ATOM 1438 O O . VAL A 1 185 ? 0.963 -11.398 13.172 1.00 93.00 185 VAL A O 1
ATOM 1441 N N . ASP A 1 186 ? 2.363 -12.092 14.792 1.00 85.69 186 ASP A N 1
ATOM 1442 C CA . ASP A 1 186 ? 3.545 -11.543 14.147 1.00 85.69 186 ASP A CA 1
ATOM 1443 C C . ASP A 1 186 ? 3.804 -12.291 12.847 1.00 85.69 186 ASP A C 1
ATOM 1445 O O . ASP A 1 186 ? 3.865 -13.523 12.826 1.00 85.69 186 ASP A O 1
ATOM 1449 N N . ALA A 1 187 ? 3.946 -11.542 11.755 1.00 74.31 187 ALA A N 1
ATOM 1450 C CA . ALA A 1 187 ? 4.388 -12.132 10.508 1.00 74.31 187 ALA A CA 1
ATOM 1451 C C . ALA A 1 187 ? 5.737 -12.825 10.770 1.00 74.31 187 ALA A C 1
ATOM 1453 O O . ALA A 1 187 ? 6.632 -12.189 11.346 1.00 74.31 187 ALA A O 1
ATOM 1454 N N . PRO A 1 188 ? 5.899 -14.108 10.392 1.00 68.38 188 PRO A N 1
ATOM 1455 C CA . PRO A 1 188 ? 7.176 -14.787 10.549 1.00 68.38 188 PRO A CA 1
ATOM 1456 C C . PRO A 1 188 ? 8.223 -13.941 9.832 1.00 68.38 188 PRO A C 1
ATOM 1458 O O . PRO A 1 188 ? 8.056 -13.661 8.650 1.00 68.38 188 PRO A O 1
ATOM 1461 N N . ARG A 1 189 ? 9.251 -13.466 10.547 1.00 58.88 189 ARG A N 1
ATOM 1462 C CA . ARG A 1 189 ? 10.363 -12.710 9.954 1.00 58.88 189 ARG A CA 1
ATOM 1463 C C . ARG A 1 189 ? 11.292 -13.726 9.287 1.00 58.88 189 ARG A C 1
ATOM 1465 O O . ARG A 1 189 ? 12.091 -14.334 9.998 1.00 58.88 189 ARG A O 1
ATOM 1472 N N . PRO A 1 190 ? 11.220 -13.971 7.967 1.00 52.81 190 PRO A N 1
ATOM 1473 C CA . PRO A 1 190 ? 12.078 -14.962 7.347 1.00 52.81 190 PRO A CA 1
ATOM 1474 C C . PRO A 1 190 ? 13.402 -14.250 7.077 1.00 52.81 190 PRO A C 1
ATOM 1476 O O . PRO A 1 190 ? 13.486 -13.411 6.182 1.00 52.81 190 PRO A O 1
ATOM 1479 N N . VAL A 1 191 ? 14.414 -14.533 7.896 1.00 54.66 191 VAL A N 1
ATOM 1480 C CA . VAL A 1 191 ? 15.751 -13.926 7.771 1.00 54.66 191 VAL A CA 1
ATOM 1481 C C . VAL A 1 191 ? 16.488 -14.449 6.528 1.00 54.66 191 VAL A C 1
ATOM 1483 O O . VAL A 1 191 ? 17.366 -13.766 6.019 1.00 54.66 191 VAL A O 1
ATOM 1486 N N . LEU A 1 192 ? 16.107 -15.619 5.995 1.00 46.62 192 LEU A N 1
ATOM 1487 C CA . LEU A 1 192 ? 16.909 -16.317 4.981 1.00 46.62 192 LEU A CA 1
ATOM 1488 C C . LEU A 1 192 ? 16.311 -16.351 3.566 1.00 46.62 192 LEU A C 1
ATOM 1490 O O . LEU A 1 192 ? 17.076 -16.319 2.610 1.00 46.62 192 LEU A O 1
ATOM 1494 N N . VAL A 1 193 ? 14.984 -16.353 3.382 1.00 54.53 193 VAL A N 1
ATOM 1495 C CA . VAL A 1 193 ? 14.380 -16.281 2.036 1.00 54.53 193 VAL A CA 1
ATOM 1496 C C . VAL A 1 193 ? 13.022 -15.588 2.122 1.00 54.53 193 VAL A C 1
ATOM 1498 O O . VAL A 1 193 ? 12.040 -16.193 2.541 1.00 54.53 193 VAL A O 1
ATOM 1501 N N . ARG A 1 194 ? 12.939 -14.309 1.740 1.00 80.88 194 ARG A N 1
ATOM 1502 C CA . ARG A 1 194 ? 11.653 -13.655 1.450 1.00 80.88 194 ARG A CA 1
ATOM 1503 C C . ARG A 1 194 ? 11.300 -13.980 -0.007 1.00 80.88 194 ARG A C 1
ATOM 1505 O O . ARG A 1 194 ? 11.931 -13.397 -0.890 1.00 80.88 194 ARG A O 1
ATOM 1512 N N . PRO A 1 195 ? 10.316 -14.860 -0.294 1.00 87.00 195 PRO A N 1
ATOM 1513 C CA . PRO A 1 195 ? 9.957 -15.206 -1.674 1.00 87.00 195 PRO A CA 1
ATOM 1514 C C . PRO A 1 195 ? 9.621 -13.964 -2.503 1.00 87.00 195 PRO A C 1
ATOM 1516 O O . PRO A 1 195 ? 9.993 -13.867 -3.666 1.00 87.00 195 PRO A O 1
ATOM 1519 N N . ALA A 1 196 ? 8.989 -12.979 -1.862 1.00 88.38 196 ALA A N 1
ATOM 1520 C CA . ALA A 1 196 ? 8.710 -11.674 -2.432 1.00 88.38 196 ALA A CA 1
ATOM 1521 C C . ALA A 1 196 ? 9.982 -10.975 -2.943 1.00 88.38 196 ALA A C 1
ATOM 1523 O O . ALA A 1 196 ? 10.067 -10.694 -4.132 1.00 88.38 196 ALA A O 1
ATOM 1524 N N . ALA A 1 197 ? 10.998 -10.785 -2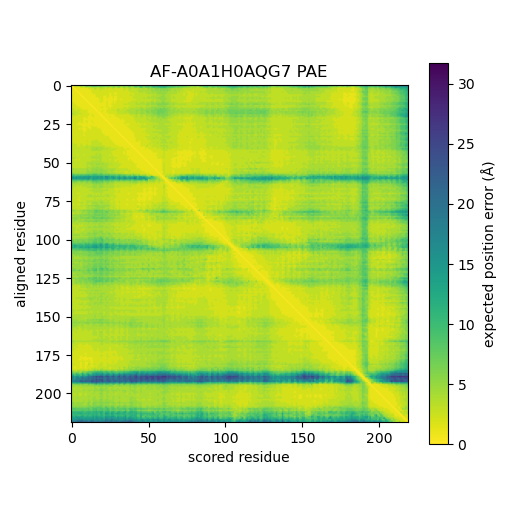.094 1.00 88.94 197 ALA A N 1
ATOM 1525 C CA . ALA A 1 197 ? 12.254 -10.126 -2.469 1.00 88.94 197 ALA A CA 1
ATOM 1526 C C . ALA A 1 197 ? 13.001 -10.867 -3.593 1.00 88.94 197 ALA A C 1
ATOM 1528 O O . ALA A 1 197 ? 13.495 -10.249 -4.536 1.00 88.94 197 ALA A O 1
ATOM 1529 N N . ALA A 1 198 ? 13.021 -12.204 -3.551 1.00 91.12 198 ALA A N 1
ATOM 1530 C CA . ALA A 1 198 ? 13.583 -13.005 -4.639 1.00 91.12 198 ALA A CA 1
ATOM 1531 C C . ALA A 1 198 ? 12.844 -12.747 -5.965 1.00 91.12 198 ALA A C 1
ATOM 1533 O O . ALA A 1 198 ? 13.472 -12.538 -7.005 1.00 91.12 198 ALA A O 1
ATOM 1534 N N . MET A 1 199 ? 11.511 -12.682 -5.930 1.00 93.56 199 MET A N 1
ATOM 1535 C CA . MET A 1 199 ? 10.708 -12.372 -7.112 1.00 93.56 199 MET A CA 1
ATOM 1536 C C . MET A 1 199 ? 10.906 -10.938 -7.617 1.00 93.56 199 MET A C 1
ATOM 1538 O O . MET A 1 199 ? 10.899 -10.740 -8.831 1.00 93.56 199 MET A O 1
ATOM 1542 N N . GLN A 1 200 ? 11.139 -9.956 -6.740 1.00 93.19 200 GLN A N 1
ATOM 1543 C CA . GLN A 1 200 ? 11.503 -8.590 -7.145 1.00 93.19 200 GLN A CA 1
ATOM 1544 C C . GLN A 1 200 ? 12.791 -8.593 -7.981 1.00 93.19 200 GLN A C 1
ATOM 1546 O O . GLN A 1 200 ? 12.819 -8.048 -9.087 1.00 93.19 200 GLN A O 1
ATOM 1551 N N . ALA A 1 201 ? 13.834 -9.278 -7.497 1.00 92.19 201 ALA A N 1
ATOM 1552 C CA . ALA A 1 201 ? 15.108 -9.403 -8.203 1.00 92.19 201 ALA A CA 1
ATOM 1553 C C . ALA A 1 201 ? 14.948 -10.114 -9.557 1.00 92.19 201 ALA A C 1
ATOM 1555 O O . ALA A 1 201 ? 15.453 -9.634 -10.574 1.00 92.19 201 ALA A O 1
ATOM 1556 N N . VAL A 1 202 ? 14.187 -11.215 -9.600 1.00 94.19 202 VAL A N 1
ATOM 1557 C CA . VAL A 1 202 ? 13.894 -11.947 -10.844 1.00 94.19 202 VAL A CA 1
ATOM 1558 C C . VAL A 1 202 ? 13.173 -11.055 -11.857 1.00 94.19 202 VAL A C 1
ATOM 1560 O O . VAL A 1 202 ? 13.563 -11.016 -13.026 1.00 94.19 202 VAL A O 1
ATOM 1563 N N . LEU A 1 203 ? 12.136 -10.323 -11.438 1.00 93.75 203 LEU A N 1
ATOM 1564 C CA . LEU A 1 203 ? 11.371 -9.439 -12.322 1.00 93.75 203 LEU A CA 1
ATOM 1565 C C . LEU A 1 203 ? 12.226 -8.279 -12.847 1.00 93.75 203 LEU A C 1
ATOM 1567 O O . LEU A 1 203 ? 12.180 -7.986 -14.045 1.00 93.75 203 LEU A O 1
ATOM 1571 N N . ALA A 1 204 ? 13.038 -7.656 -11.989 1.00 93.19 204 ALA A N 1
ATOM 1572 C CA . ALA A 1 204 ? 13.951 -6.588 -12.386 1.00 93.19 204 ALA A CA 1
ATOM 1573 C C . ALA A 1 204 ? 15.003 -7.075 -13.391 1.00 93.19 204 ALA A C 1
ATOM 1575 O O . ALA A 1 204 ? 15.165 -6.477 -14.458 1.00 93.19 204 ALA A O 1
ATOM 1576 N N . LEU A 1 205 ? 15.668 -8.196 -13.099 1.00 93.94 205 LEU A N 1
ATOM 1577 C CA . LEU A 1 205 ? 16.688 -8.773 -13.973 1.00 93.94 205 LEU A CA 1
ATOM 1578 C C . LEU A 1 205 ? 16.107 -9.125 -15.345 1.00 93.94 205 LEU A C 1
ATOM 1580 O O . LEU A 1 205 ? 16.672 -8.764 -16.378 1.00 93.94 205 LEU A O 1
ATOM 1584 N N . ARG A 1 206 ? 14.937 -9.772 -15.379 1.00 93.81 206 ARG A N 1
ATOM 1585 C CA . ARG A 1 206 ? 14.257 -10.106 -16.640 1.00 93.81 206 ARG A CA 1
ATOM 1586 C C . ARG A 1 206 ? 13.887 -8.862 -17.439 1.00 93.81 206 ARG A C 1
ATOM 1588 O O . ARG A 1 206 ? 14.002 -8.877 -18.665 1.00 93.81 206 ARG A O 1
ATOM 1595 N N . ALA A 1 207 ? 13.470 -7.782 -16.781 1.00 92.19 207 ALA A N 1
ATOM 1596 C CA . ALA A 1 207 ? 13.180 -6.520 -17.453 1.00 92.19 207 ALA A CA 1
ATOM 1597 C C . ALA A 1 207 ? 14.421 -5.948 -18.160 1.00 92.19 207 ALA A C 1
ATOM 1599 O O . ALA A 1 207 ? 14.339 -5.580 -19.335 1.00 92.19 207 ALA A O 1
ATOM 1600 N N . VAL A 1 208 ? 15.570 -5.951 -17.476 1.00 92.62 208 VAL A N 1
ATOM 1601 C CA . VAL A 1 208 ? 16.857 -5.478 -18.011 1.00 92.62 208 VAL A CA 1
ATOM 1602 C C . VAL A 1 208 ? 17.335 -6.357 -19.169 1.00 92.62 208 VAL A C 1
ATOM 1604 O O . VAL A 1 208 ? 17.627 -5.844 -20.251 1.00 92.62 208 VAL A O 1
ATOM 1607 N N . LEU A 1 209 ? 17.343 -7.682 -18.993 1.00 92.81 209 LEU A N 1
ATOM 1608 C CA . LEU A 1 209 ? 17.806 -8.624 -20.020 1.00 92.81 209 LEU A CA 1
ATOM 1609 C C . LEU A 1 209 ? 16.973 -8.538 -21.305 1.00 92.81 209 LEU A C 1
ATOM 1611 O O . LEU A 1 209 ? 17.525 -8.535 -22.405 1.00 92.81 209 LEU A O 1
ATOM 1615 N N . ARG A 1 210 ? 15.646 -8.386 -21.194 1.00 90.38 210 ARG A N 1
ATOM 1616 C CA . ARG A 1 210 ? 14.780 -8.195 -22.371 1.00 90.38 210 ARG A CA 1
ATOM 1617 C C . ARG A 1 210 ? 15.087 -6.903 -23.118 1.00 90.38 210 ARG A C 1
ATOM 1619 O O . ARG A 1 210 ? 15.017 -6.883 -24.345 1.00 90.38 210 ARG A O 1
ATOM 1626 N N . ARG A 1 211 ? 15.414 -5.819 -22.406 1.00 89.31 211 ARG A N 1
ATOM 1627 C CA . ARG A 1 211 ? 15.795 -4.554 -23.046 1.00 89.31 211 ARG A CA 1
ATOM 1628 C C . ARG A 1 211 ? 17.115 -4.701 -23.798 1.00 89.31 211 ARG A C 1
ATOM 1630 O O . ARG A 1 211 ? 17.187 -4.264 -24.943 1.00 89.31 211 ARG A O 1
ATOM 1637 N N . ALA A 1 212 ? 18.106 -5.353 -23.191 1.00 89.31 212 ALA A N 1
ATOM 1638 C CA . ALA A 1 212 ? 19.393 -5.624 -23.828 1.00 89.31 212 ALA A CA 1
ATOM 1639 C C . ALA A 1 212 ? 19.237 -6.471 -25.104 1.00 89.31 212 ALA A C 1
ATOM 1641 O O . ALA A 1 212 ? 19.830 -6.145 -26.131 1.00 89.31 212 ALA A O 1
ATOM 1642 N N . GLY A 1 213 ? 18.374 -7.494 -25.075 1.00 89.56 213 GLY A N 1
ATOM 1643 C CA . GLY A 1 213 ? 18.064 -8.315 -26.249 1.00 89.56 213 GLY A CA 1
ATOM 1644 C C . GLY A 1 213 ? 17.470 -7.515 -27.414 1.00 89.56 213 GLY A C 1
ATOM 1645 O O . GLY A 1 213 ? 17.941 -7.645 -28.539 1.00 89.56 213 GLY A O 1
ATOM 1646 N N . ARG A 1 214 ? 16.501 -6.623 -27.145 1.00 89.00 214 ARG A N 1
ATOM 1647 C CA . ARG A 1 214 ? 15.879 -5.777 -28.186 1.00 89.00 214 ARG A CA 1
ATOM 1648 C C . ARG A 1 214 ? 16.852 -4.793 -28.838 1.00 89.00 214 ARG A C 1
ATOM 1650 O O . ARG A 1 214 ? 16.708 -4.506 -30.017 1.00 89.00 214 ARG A O 1
ATOM 1657 N N . ILE A 1 215 ? 17.810 -4.261 -28.075 1.00 87.25 215 ILE A N 1
ATOM 1658 C CA . ILE A 1 215 ? 18.831 -3.339 -28.604 1.00 87.25 215 ILE A CA 1
ATOM 1659 C C . ILE A 1 215 ? 19.799 -4.081 -29.533 1.00 87.25 215 ILE A C 1
ATOM 1661 O O . ILE A 1 215 ? 20.274 -3.511 -30.510 1.00 87.25 215 ILE A O 1
ATOM 1665 N N . ARG A 1 216 ? 20.092 -5.353 -29.237 1.00 87.12 216 ARG A N 1
ATOM 1666 C CA . ARG A 1 216 ? 20.982 -6.173 -30.064 1.00 87.12 216 ARG A CA 1
ATOM 1667 C C . ARG A 1 216 ? 20.339 -6.584 -31.388 1.00 87.12 216 ARG A C 1
ATOM 1669 O O . ARG A 1 216 ? 21.047 -6.654 -32.372 1.00 87.12 216 ARG A O 1
ATOM 1676 N N . SER A 1 217 ? 19.028 -6.824 -31.422 1.00 83.94 217 SER A N 1
ATOM 1677 C CA . SER A 1 217 ? 18.314 -7.199 -32.654 1.00 83.94 217 SER A CA 1
ATOM 1678 C C . SER A 1 217 ? 18.039 -6.034 -33.612 1.00 83.94 217 SER A C 1
ATOM 1680 O O . SER A 1 217 ? 17.557 -6.266 -34.712 1.00 83.94 217 SER A O 1
ATOM 1682 N N . SER A 1 218 ? 18.252 -4.788 -33.181 1.00 81.94 218 SER A N 1
ATOM 1683 C CA . SER A 1 218 ? 18.039 -3.583 -33.997 1.00 81.94 218 SER A CA 1
ATOM 1684 C C . SER A 1 218 ? 19.331 -2.991 -34.570 1.00 81.94 218 SER A C 1
ATOM 1686 O O . SER A 1 218 ? 19.291 -1.894 -35.120 1.00 81.94 218 SER A O 1
ATOM 1688 N N . ARG A 1 219 ? 20.471 -3.647 -34.346 1.00 68.62 219 ARG A N 1
ATOM 1689 C CA . ARG A 1 219 ? 21.778 -3.316 -34.922 1.00 68.62 219 ARG A CA 1
ATOM 1690 C C . ARG A 1 219 ? 22.142 -4.393 -35.925 1.00 68.62 219 ARG A C 1
ATOM 1692 O O . ARG A 1 219 ? 22.773 -4.021 -36.930 1.00 68.62 219 ARG A O 1
#

pLDDT: mean 91.09, std 7.43, range [46.62, 98.12]

Secondary structure (DSSP, 8-state):
-HHHHHHHHHHHHHHTTT-HHHHHHHHHHHHHHHHHHHHT-HHHHHHHHHHHHHHHHHTTTS-HHHHHHHHHHHHHTGGGGTT-SS-HHHHHHHHHHHHHHHH---TTHHHHHHHHHHHHHHHHHHTT---HHHHHHHHHHHHHHHHHHHHHH---HHHHHHHHHHHHHHHHHHHHHHHHHTSPPPPP--SS--HHHHHHHHHHHHHHHHHHHHHHTT-

Sequence (219 aa):
DSRAATNELLAGLREGRWRPRAWRRFLLHTTRRSVHQARLRPRALAEITVLHLVFAAAGRHKRPVWTVLSWMLAVTHLGMLEHHRSLGLANVITLTRANLPTLTTGWAVPVVALASDLADGRLARGLGTQSPYGAAADSLADAAFWAWFALHHEPSHRIRAAALLAWVVPVIAVTTTSVGRGRMVDAPRPVLVRPAAAMQAVLALRAVLRRAGRIRSSR

Foldseek 3Di:
DVQVVLLVLLLQCVVVVVDPVSVVVSVVVLVVVLVVLLVVQVAQLVVLVVLLVVLCVLLVNPDNVQSVVLSCVLSSLSNFQPPDNHCDDLLSLLSVLLSLVSNDDDLCNLVSSVVSLVVSVVVCVVVVSDIPSSVVSNLVSLLNNQLVLLVPPPPDPVLNVLLNCLNVVQVCVQVVVCSNVSHGDPRPPPPDDSSNVVSSVVSSVVSVVVVVVVVVVVD

Organism: NCBI:txid128104